Protein AF-A0A1S4CDY9-F1 (afdb_monomer)

Structure (mmCIF, N/CA/C/O backbone):
data_AF-A0A1S4CDY9-F1
#
_entry.id   AF-A0A1S4CDY9-F1
#
loop_
_atom_site.group_PDB
_atom_site.id
_atom_site.type_symbol
_atom_site.label_atom_id
_atom_site.label_alt_id
_atom_site.label_com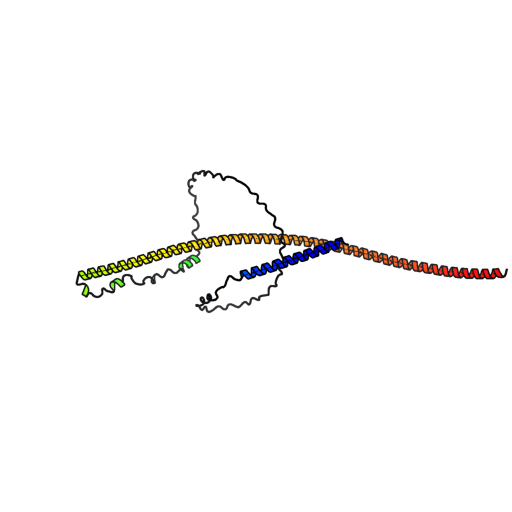p_id
_atom_site.label_asym_id
_atom_site.label_entity_id
_atom_site.label_seq_id
_atom_site.pdbx_PDB_ins_code
_atom_site.Cartn_x
_atom_site.Cartn_y
_atom_site.Cartn_z
_atom_site.occupancy
_atom_site.B_iso_or_equiv
_atom_site.auth_seq_id
_atom_site.auth_comp_id
_atom_site.auth_asym_id
_atom_site.auth_atom_id
_atom_site.pdbx_PDB_model_num
ATOM 1 N N . MET A 1 1 ? -47.213 3.114 23.744 1.00 57.41 1 MET A N 1
ATOM 2 C CA . MET A 1 1 ? -47.107 1.833 23.011 1.00 57.41 1 MET A CA 1
ATOM 3 C C . MET A 1 1 ? -47.083 2.082 21.506 1.00 57.41 1 MET A C 1
ATOM 5 O O . MET A 1 1 ? -46.162 1.604 20.863 1.00 57.41 1 MET A O 1
ATOM 9 N N . ASP A 1 2 ? -47.984 2.905 20.963 1.00 70.81 2 ASP A N 1
ATOM 10 C CA . ASP A 1 2 ? -48.101 3.109 19.502 1.00 70.81 2 ASP A CA 1
ATOM 11 C C . ASP A 1 2 ? -46.906 3.822 18.845 1.00 70.81 2 ASP A C 1
ATOM 13 O O . ASP A 1 2 ? -46.549 3.537 17.706 1.00 70.81 2 ASP A O 1
ATOM 17 N N . GLN A 1 3 ? -46.210 4.690 19.581 1.00 66.94 3 GLN A N 1
ATOM 18 C CA . GLN A 1 3 ? -45.039 5.408 19.064 1.00 66.94 3 GLN A CA 1
ATOM 19 C C . GLN A 1 3 ? -43.829 4.485 18.834 1.00 66.94 3 GLN A C 1
ATOM 21 O O . GLN A 1 3 ? -43.089 4.651 17.870 1.00 66.94 3 GLN A O 1
ATOM 26 N N . LEU A 1 4 ? -43.693 3.445 19.663 1.00 73.12 4 LEU A N 1
ATOM 27 C CA . LEU A 1 4 ? -42.606 2.468 19.575 1.00 73.12 4 LEU A CA 1
ATOM 28 C C . LEU A 1 4 ? -42.838 1.450 18.443 1.00 73.12 4 LEU A C 1
ATOM 30 O O . LEU A 1 4 ? -41.888 0.882 17.911 1.00 73.12 4 LEU A O 1
ATOM 34 N N . ALA A 1 5 ? -44.100 1.236 18.052 1.00 78.56 5 ALA A N 1
ATOM 35 C CA . ALA A 1 5 ? -44.448 0.420 16.891 1.00 78.56 5 ALA A CA 1
ATOM 36 C C . ALA A 1 5 ? -44.088 1.131 15.574 1.00 78.56 5 ALA A C 1
ATOM 38 O O . ALA A 1 5 ? -43.508 0.507 14.688 1.00 78.56 5 ALA A O 1
ATOM 39 N N . SER A 1 6 ? -44.339 2.442 15.491 1.00 78.94 6 SER A N 1
ATOM 40 C CA . SER A 1 6 ? -44.020 3.261 14.312 1.00 78.94 6 SER A CA 1
ATOM 41 C C . SER A 1 6 ? -42.506 3.377 14.059 1.00 78.94 6 SER A C 1
ATOM 43 O O . SER A 1 6 ? -42.040 3.210 12.931 1.00 78.94 6 SER A O 1
ATOM 45 N N . GLU A 1 7 ? -41.698 3.555 15.112 1.00 82.12 7 GLU A N 1
ATOM 46 C CA . GLU A 1 7 ? -40.231 3.603 14.971 1.00 82.12 7 GLU A CA 1
ATOM 47 C C . GLU A 1 7 ? -39.631 2.262 14.523 1.00 82.12 7 GLU A C 1
ATOM 49 O O . GLU A 1 7 ? -38.682 2.228 13.733 1.00 82.12 7 GLU A O 1
ATOM 54 N N . LYS A 1 8 ? -40.206 1.141 14.977 1.00 82.44 8 LYS A N 1
ATOM 55 C CA . LYS A 1 8 ? -39.728 -0.196 14.607 1.00 82.44 8 LYS A CA 1
ATOM 56 C C . LYS A 1 8 ? -39.991 -0.514 13.132 1.00 82.44 8 LYS A C 1
ATOM 58 O O . LYS A 1 8 ? -39.170 -1.173 12.496 1.00 82.44 8 LYS A O 1
ATOM 63 N N . GLU A 1 9 ? -41.100 -0.030 12.580 1.00 85.94 9 GLU A N 1
ATOM 64 C CA . GLU A 1 9 ? -41.444 -0.221 11.168 1.00 85.94 9 GLU A CA 1
ATOM 65 C C . GLU A 1 9 ? -40.550 0.628 10.246 1.00 85.94 9 GLU A C 1
ATOM 67 O O . GLU A 1 9 ? -40.043 0.128 9.237 1.00 85.94 9 GLU A O 1
ATOM 72 N N . GLY A 1 10 ? -40.227 1.862 10.653 1.00 87.50 10 GLY A N 1
ATOM 73 C CA . GLY A 1 10 ? -39.262 2.710 9.943 1.00 87.50 10 GLY A CA 1
ATOM 74 C C . GLY A 1 10 ? -37.845 2.121 9.902 1.00 87.50 10 GLY A C 1
ATOM 75 O O . GLY A 1 10 ? -37.179 2.161 8.864 1.00 87.50 10 GLY A O 1
ATOM 76 N N . ALA A 1 11 ? -37.388 1.507 10.999 1.00 86.69 11 ALA A N 1
ATOM 77 C CA . ALA A 1 11 ? -36.073 0.864 11.053 1.00 86.69 11 ALA A CA 1
ATOM 78 C C . ALA A 1 11 ? -35.964 -0.350 10.109 1.00 86.69 11 ALA A C 1
ATOM 80 O O . ALA A 1 11 ? -34.926 -0.544 9.471 1.00 86.69 11 ALA A O 1
ATOM 81 N N . LEU A 1 12 ? -37.036 -1.138 9.971 1.00 87.44 12 LEU A N 1
ATOM 82 C CA . LEU A 1 12 ? -37.065 -2.294 9.068 1.00 87.44 12 LEU A CA 1
ATOM 83 C C . LEU A 1 12 ? -37.050 -1.880 7.589 1.00 87.44 12 LEU A C 1
ATOM 85 O O . LEU A 1 12 ? -36.349 -2.504 6.791 1.00 87.44 12 LEU A O 1
ATOM 89 N N . ALA A 1 13 ? -37.749 -0.801 7.226 1.00 89.25 13 ALA A N 1
ATOM 90 C CA . ALA A 1 13 ? -37.730 -0.273 5.860 1.00 89.25 13 ALA A CA 1
ATOM 91 C C . ALA A 1 13 ? -36.336 0.247 5.454 1.00 89.25 13 ALA A C 1
ATOM 93 O O . ALA A 1 13 ? -35.874 0.001 4.336 1.00 89.25 13 ALA A O 1
ATOM 94 N N . ASN A 1 14 ? -35.631 0.907 6.378 1.00 86.62 14 ASN A N 1
ATOM 95 C CA . ASN A 1 14 ? -34.277 1.406 6.133 1.00 86.62 14 ASN A CA 1
ATOM 96 C C . ASN A 1 14 ? -33.256 0.270 5.962 1.00 86.62 14 ASN A C 1
ATOM 98 O O . ASN A 1 14 ? -32.394 0.356 5.084 1.00 86.62 14 ASN A O 1
ATOM 102 N N . LEU A 1 15 ? -33.380 -0.812 6.739 1.00 90.81 15 LEU A N 1
ATOM 103 C CA . LEU A 1 15 ? -32.511 -1.986 6.610 1.00 90.81 15 LEU A CA 1
ATOM 104 C C . LEU A 1 15 ? -32.686 -2.670 5.241 1.00 90.81 15 LEU A C 1
ATOM 106 O O . LEU A 1 15 ? -31.698 -2.953 4.564 1.00 90.81 15 LEU A O 1
ATOM 110 N N . ALA A 1 16 ? -33.933 -2.865 4.799 1.00 89.56 16 ALA A N 1
ATOM 111 C CA . ALA A 1 16 ? -34.233 -3.482 3.505 1.00 89.56 16 ALA A CA 1
ATOM 112 C C . ALA A 1 16 ? -33.720 -2.642 2.317 1.00 89.56 16 ALA A C 1
ATOM 114 O O . ALA A 1 16 ? -33.215 -3.185 1.332 1.00 89.56 16 ALA A O 1
ATOM 115 N N . SER A 1 17 ? -33.799 -1.310 2.419 1.00 92.06 17 SER A N 1
ATOM 116 C CA . SER A 1 17 ? -33.266 -0.391 1.404 1.00 92.06 17 SER A CA 1
ATOM 117 C C . SER A 1 17 ? -31.734 -0.462 1.303 1.00 92.06 17 SER A C 1
ATOM 119 O O . SER A 1 17 ? -31.185 -0.531 0.199 1.00 92.06 17 SER A O 1
ATOM 121 N N . ALA A 1 18 ? -31.034 -0.524 2.442 1.00 87.38 18 ALA A N 1
ATOM 122 C CA . ALA A 1 18 ? -29.577 -0.664 2.475 1.00 87.38 18 ALA A CA 1
ATOM 123 C C . ALA A 1 18 ? -29.107 -2.004 1.875 1.00 87.38 18 ALA A C 1
ATOM 125 O O . ALA A 1 18 ? -28.139 -2.039 1.110 1.00 87.38 18 ALA A O 1
ATOM 126 N N . GLU A 1 19 ? -29.822 -3.099 2.148 1.00 87.44 19 GLU A N 1
ATOM 127 C CA . GLU A 1 19 ? -29.500 -4.421 1.600 1.00 87.44 19 GLU A CA 1
ATOM 128 C C . GLU A 1 19 ? -29.668 -4.471 0.068 1.00 87.44 19 GLU A C 1
ATOM 130 O O . GLU A 1 19 ? -28.806 -5.003 -0.642 1.00 87.44 19 GLU A O 1
ATOM 135 N N . ALA A 1 20 ? -30.714 -3.830 -0.468 1.00 86.19 20 ALA A N 1
ATOM 136 C CA . ALA A 1 20 ? -30.930 -3.718 -1.912 1.00 86.19 20 ALA A CA 1
ATOM 137 C C . ALA A 1 20 ? -29.818 -2.915 -2.619 1.00 86.19 20 ALA A C 1
ATOM 139 O O . ALA A 1 20 ? -29.373 -3.290 -3.711 1.00 86.19 20 ALA A O 1
ATOM 140 N N . GLN A 1 21 ? -29.318 -1.843 -1.995 1.00 83.75 21 GLN A N 1
ATOM 141 C CA . GLN A 1 21 ? -28.197 -1.067 -2.539 1.00 83.75 21 GLN A CA 1
ATOM 142 C C . GLN A 1 21 ? -26.892 -1.873 -2.548 1.00 83.75 21 GLN A C 1
ATOM 144 O O . GLN A 1 21 ? -26.166 -1.856 -3.549 1.00 83.75 21 GLN A O 1
ATOM 149 N N . LEU A 1 22 ? -26.623 -2.644 -1.489 1.00 82.56 22 LEU A N 1
ATOM 150 C CA . LEU A 1 22 ? -25.426 -3.482 -1.394 1.00 82.56 22 LEU A CA 1
ATOM 151 C C . LEU A 1 22 ? -25.406 -4.579 -2.476 1.00 82.56 22 LEU A C 1
ATOM 153 O O . LEU A 1 22 ? -24.370 -4.827 -3.105 1.00 82.56 22 LEU A O 1
ATOM 157 N N . GLN A 1 23 ? -26.557 -5.204 -2.754 1.00 77.31 23 GLN A N 1
ATOM 158 C CA . GLN A 1 23 ? -26.663 -6.197 -3.829 1.00 77.31 23 GLN A CA 1
ATOM 159 C C . GLN A 1 23 ? -26.449 -5.574 -5.220 1.00 77.31 23 GLN A C 1
ATOM 161 O O . GLN A 1 23 ? -25.751 -6.161 -6.052 1.00 77.31 23 GLN A O 1
ATOM 166 N N . GLY A 1 24 ? -26.952 -4.358 -5.460 1.00 73.75 24 GLY A N 1
ATOM 167 C CA . GLY A 1 24 ? -26.747 -3.639 -6.723 1.00 73.75 24 GLY A CA 1
ATOM 168 C C . GLY A 1 24 ? -25.277 -3.299 -7.019 1.00 73.75 24 GLY A C 1
ATOM 169 O O . GLY A 1 24 ? -24.843 -3.381 -8.174 1.00 73.75 24 GLY A O 1
ATOM 170 N N . VAL A 1 25 ? -24.484 -2.967 -5.994 1.00 71.44 25 VAL A N 1
ATOM 171 C CA . VAL A 1 25 ? -23.044 -2.666 -6.141 1.00 71.44 25 VAL A CA 1
ATOM 172 C C . VAL A 1 25 ? -22.238 -3.930 -6.464 1.00 71.44 25 VAL A C 1
ATOM 174 O O . VAL A 1 25 ? -21.335 -3.902 -7.309 1.00 71.44 25 VAL A O 1
ATOM 177 N N . LYS A 1 26 ? -22.599 -5.073 -5.868 1.00 66.19 26 LYS A N 1
ATOM 178 C CA . LYS A 1 26 ? -21.878 -6.345 -6.049 1.00 66.19 26 LYS A CA 1
ATOM 179 C C . LYS A 1 26 ? -21.977 -6.890 -7.480 1.00 66.19 26 LYS A C 1
ATOM 181 O O . LYS A 1 26 ? -20.995 -7.412 -8.010 1.00 66.19 26 LYS A O 1
ATOM 186 N N . VAL A 1 27 ? -23.125 -6.712 -8.141 1.00 68.06 27 VAL A N 1
ATOM 187 C CA . VAL A 1 27 ? -23.334 -7.163 -9.532 1.00 68.06 27 VAL A CA 1
ATOM 188 C C . VAL A 1 27 ? -22.532 -6.318 -10.532 1.00 68.06 27 VAL A C 1
ATOM 190 O O . VAL A 1 27 ? -21.976 -6.859 -11.491 1.00 68.06 27 VAL A O 1
ATOM 193 N N . LYS A 1 28 ? -22.388 -5.007 -10.289 1.00 63.41 28 LYS A N 1
ATOM 194 C CA . LYS A 1 28 ? -21.635 -4.102 -11.178 1.00 63.41 28 LYS A CA 1
ATOM 195 C C . LYS A 1 28 ? -20.124 -4.375 -11.157 1.00 63.41 28 LYS A C 1
ATOM 197 O O . LYS A 1 28 ? -19.501 -4.406 -12.219 1.00 63.41 28 LYS A O 1
ATOM 202 N N . ASN A 1 29 ? -19.549 -4.677 -9.990 1.00 58.97 29 ASN A N 1
ATOM 203 C CA . ASN A 1 29 ? -18.118 -4.999 -9.873 1.00 58.97 29 ASN A CA 1
ATOM 204 C C . ASN A 1 29 ? -17.742 -6.346 -10.521 1.00 58.97 29 ASN A C 1
ATOM 206 O O . ASN A 1 29 ? -16.663 -6.471 -11.108 1.00 58.97 29 ASN A O 1
ATOM 210 N N . LEU A 1 30 ? -18.635 -7.344 -10.497 1.00 57.00 30 LEU A N 1
ATOM 211 C CA . LEU A 1 30 ? -18.371 -8.639 -11.137 1.00 57.00 30 LEU A CA 1
ATOM 212 C C . LEU A 1 30 ? -18.361 -8.543 -12.677 1.00 57.00 30 LEU A C 1
ATOM 214 O O . LEU A 1 30 ? -17.622 -9.275 -13.341 1.00 57.00 30 LEU A O 1
ATOM 218 N N . ALA A 1 31 ? -19.147 -7.625 -13.249 1.00 57.78 31 ALA A N 1
ATOM 219 C CA . ALA A 1 31 ? -19.176 -7.375 -14.689 1.00 57.78 31 ALA A CA 1
ATOM 220 C C . ALA A 1 31 ? -17.9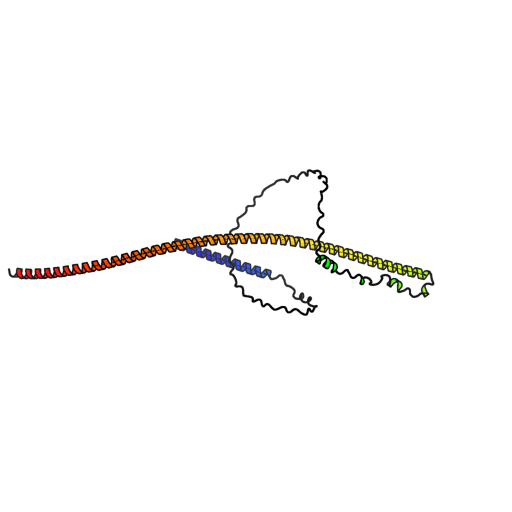00 -6.662 -15.182 1.00 57.78 31 ALA A C 1
ATOM 222 O O . ALA A 1 31 ? -17.313 -7.079 -16.183 1.00 57.78 31 ALA A O 1
ATOM 223 N N . GLN A 1 32 ? -17.400 -5.664 -14.443 1.00 57.31 32 GLN A N 1
ATOM 224 C CA . GLN A 1 32 ? -16.150 -4.969 -14.788 1.00 57.31 32 GLN A CA 1
ATOM 225 C C . GLN A 1 32 ? -14.905 -5.862 -14.648 1.00 57.31 32 GLN A C 1
ATOM 227 O O . GLN A 1 32 ? -13.997 -5.787 -15.480 1.00 57.31 32 GLN A O 1
ATOM 232 N N . ALA A 1 33 ? -14.868 -6.761 -13.658 1.00 57.75 33 ALA A N 1
ATOM 233 C CA . ALA A 1 33 ? -13.749 -7.693 -13.484 1.00 57.75 33 ALA A CA 1
ATOM 234 C C . ALA A 1 33 ? -13.632 -8.721 -14.629 1.00 57.75 33 ALA A C 1
ATOM 236 O O . ALA A 1 33 ? -12.525 -9.147 -14.965 1.00 57.75 33 ALA A O 1
ATOM 237 N N . LYS A 1 34 ? -14.750 -9.102 -15.267 1.00 58.53 34 LYS A N 1
ATOM 238 C CA . LYS A 1 34 ? -14.741 -10.019 -16.422 1.00 58.53 34 LYS A CA 1
ATOM 239 C C . LYS A 1 34 ? -14.304 -9.346 -17.726 1.00 58.53 34 LYS A C 1
ATOM 241 O O . LYS A 1 34 ? -13.750 -10.025 -18.587 1.00 58.53 34 LYS A O 1
ATOM 246 N N . GLN A 1 35 ? -14.492 -8.033 -17.875 1.00 57.12 35 GLN A N 1
ATOM 247 C CA . GLN A 1 35 ? -14.097 -7.321 -19.096 1.00 57.12 35 GLN A CA 1
ATOM 248 C C . GLN A 1 35 ? -12.580 -7.066 -19.171 1.00 57.12 35 GLN A C 1
ATOM 250 O O . GLN A 1 35 ? -12.012 -7.078 -20.260 1.00 57.12 35 GLN A O 1
ATOM 255 N N . LYS A 1 36 ? -11.892 -6.941 -18.026 1.00 57.25 36 LYS A N 1
ATOM 256 C CA . LYS A 1 36 ? -10.432 -6.725 -17.976 1.00 57.25 36 LYS A CA 1
ATOM 257 C C . LYS A 1 36 ? -9.575 -7.971 -18.252 1.00 57.25 36 LYS A C 1
ATOM 259 O O . LYS A 1 36 ? -8.365 -7.841 -18.374 1.00 57.25 36 LYS A O 1
ATOM 264 N N . ARG A 1 37 ? -10.161 -9.168 -18.387 1.00 57.66 37 ARG A N 1
ATOM 265 C CA . ARG A 1 37 ? -9.411 -10.409 -18.689 1.00 57.66 37 ARG A CA 1
ATOM 266 C C . ARG A 1 37 ? -9.392 -10.793 -20.175 1.00 57.66 37 ARG A C 1
ATOM 268 O O . ARG A 1 37 ? -8.984 -11.899 -20.499 1.00 57.66 37 ARG A O 1
ATOM 275 N N . LYS A 1 38 ? -9.844 -9.914 -21.077 1.00 57.47 38 LYS A N 1
ATOM 276 C CA . LYS A 1 38 ? -9.942 -10.208 -22.520 1.00 57.47 38 LYS A CA 1
ATOM 277 C C . LYS A 1 38 ? -8.839 -9.604 -23.406 1.00 57.47 38 LYS A C 1
ATOM 279 O O . LYS A 1 38 ? -8.990 -9.667 -24.617 1.00 57.47 38 LYS A O 1
ATOM 284 N N . LEU A 1 39 ? -7.755 -9.036 -22.866 1.00 50.94 39 LEU A N 1
ATOM 285 C CA . LEU A 1 39 ? -6.782 -8.310 -23.707 1.00 50.94 39 LEU A CA 1
ATOM 286 C C . LEU A 1 39 ? -5.306 -8.653 -23.490 1.00 50.94 39 LEU A C 1
ATOM 288 O O . LEU A 1 39 ? -4.459 -7.796 -23.686 1.00 50.94 39 LEU A O 1
ATOM 292 N N . ILE A 1 40 ? -4.973 -9.893 -23.133 1.00 53.41 40 ILE A N 1
ATOM 293 C CA . ILE A 1 40 ? -3.618 -10.394 -23.400 1.00 53.41 40 ILE A CA 1
ATOM 294 C C . ILE A 1 40 ? -3.734 -11.865 -23.799 1.00 53.41 40 ILE A C 1
ATOM 296 O O . ILE A 1 40 ? -3.669 -12.766 -22.967 1.00 53.41 40 ILE A O 1
ATOM 300 N N . GLN A 1 41 ? -3.982 -12.102 -25.084 1.00 49.41 41 GLN A N 1
ATOM 301 C CA . GLN A 1 41 ? -3.704 -13.391 -25.700 1.00 49.41 41 GLN A CA 1
ATOM 302 C C . GLN A 1 41 ? -2.182 -13.425 -25.880 1.00 49.41 41 GLN A C 1
ATOM 304 O O . GLN A 1 41 ? -1.657 -12.895 -26.853 1.00 49.41 41 GLN A O 1
ATOM 309 N N . VAL A 1 42 ? -1.474 -13.899 -24.850 1.00 52.06 42 VAL A N 1
ATOM 310 C CA . VAL A 1 42 ? -0.044 -14.201 -24.955 1.00 52.06 42 VAL A CA 1
ATOM 311 C C . VAL A 1 42 ? 0.059 -15.408 -25.874 1.00 52.06 42 VAL A C 1
ATOM 313 O O . VAL A 1 42 ? -0.487 -16.466 -25.565 1.00 52.06 42 VAL A O 1
ATOM 316 N N . ASP A 1 43 ? 0.681 -15.199 -27.024 1.00 51.03 43 ASP A N 1
ATOM 317 C CA . ASP A 1 43 ? 0.969 -16.231 -28.005 1.00 51.03 43 ASP A CA 1
ATOM 318 C C . ASP A 1 43 ? 1.948 -17.244 -27.391 1.00 51.03 43 ASP A C 1
ATOM 320 O O . ASP A 1 43 ? 3.012 -16.873 -26.890 1.00 51.03 43 ASP A O 1
ATOM 324 N N . ILE A 1 44 ? 1.541 -18.511 -27.335 1.00 55.69 44 ILE A N 1
ATOM 325 C CA . ILE A 1 44 ? 2.284 -19.587 -26.657 1.00 55.69 44 ILE A CA 1
ATOM 326 C C . ILE A 1 44 ? 3.478 -20.048 -27.516 1.00 55.69 44 ILE A C 1
ATOM 328 O O . ILE A 1 44 ? 4.415 -20.652 -26.993 1.00 55.69 44 ILE A O 1
ATOM 332 N N . ASP A 1 45 ? 3.523 -19.660 -28.792 1.00 54.88 45 ASP A N 1
ATOM 333 C CA . ASP A 1 45 ? 4.554 -20.095 -29.740 1.00 54.88 45 ASP A CA 1
ATOM 334 C C . ASP A 1 45 ? 5.908 -19.362 -29.589 1.00 54.88 45 ASP A C 1
ATOM 336 O O . ASP A 1 45 ? 6.881 -19.715 -30.252 1.00 54.88 45 ASP A O 1
ATOM 340 N N . SER A 1 46 ? 6.040 -18.392 -28.671 1.00 58.53 46 SER A N 1
ATOM 341 C CA . SER A 1 46 ? 7.308 -17.667 -28.441 1.00 58.53 46 SER A CA 1
ATOM 342 C C . SER A 1 46 ? 8.262 -18.287 -27.401 1.00 58.53 46 SER A C 1
ATOM 344 O O . SER A 1 46 ? 9.318 -17.710 -27.152 1.00 58.53 46 SER A O 1
ATOM 346 N N . ILE A 1 47 ? 7.957 -19.444 -26.791 1.00 56.16 47 ILE A N 1
ATOM 347 C CA . ILE A 1 47 ? 8.754 -20.005 -25.665 1.00 56.16 47 ILE A CA 1
ATOM 348 C C . ILE A 1 47 ? 9.715 -21.146 -26.094 1.00 56.16 47 ILE A C 1
ATOM 350 O O . ILE A 1 47 ? 10.230 -21.878 -25.257 1.00 56.16 47 ILE A O 1
ATOM 354 N N . HIS A 1 48 ? 10.014 -21.343 -27.382 1.00 49.47 48 HIS A N 1
ATOM 355 C CA . HIS A 1 48 ? 10.849 -22.482 -27.834 1.00 49.47 48 HIS A CA 1
ATOM 356 C C . HIS A 1 48 ? 12.224 -22.129 -28.428 1.00 49.47 48 HIS A C 1
ATOM 358 O O . HIS A 1 48 ? 12.736 -22.888 -29.241 1.00 49.47 48 HIS A O 1
ATOM 364 N N . GLN A 1 49 ? 12.865 -21.024 -28.026 1.00 55.59 49 GLN A N 1
ATOM 365 C CA . GLN A 1 49 ? 14.158 -20.624 -28.624 1.00 55.59 49 GLN A CA 1
ATOM 366 C C . GLN A 1 49 ? 15.286 -20.220 -27.663 1.00 55.59 49 GLN A C 1
ATOM 368 O O . GLN A 1 49 ? 16.234 -19.569 -28.084 1.00 55.59 49 GLN A O 1
ATOM 373 N N . LEU A 1 50 ? 15.236 -20.617 -26.391 1.00 48.69 50 LEU A N 1
ATOM 374 C CA . LEU A 1 50 ? 16.355 -20.410 -25.464 1.00 48.69 50 LEU A CA 1
ATOM 375 C C . LEU A 1 50 ? 16.485 -21.626 -24.549 1.00 48.69 50 LEU A C 1
ATOM 377 O O . LEU A 1 50 ? 15.869 -21.639 -23.491 1.00 48.69 50 LEU A O 1
ATOM 381 N N . ASN A 1 51 ? 17.188 -22.660 -25.008 1.00 49.22 51 ASN A N 1
ATOM 382 C CA . ASN A 1 51 ? 17.850 -23.680 -24.189 1.00 49.22 51 ASN A CA 1
ATOM 383 C C . ASN A 1 51 ? 18.668 -24.568 -25.132 1.00 49.22 51 ASN A C 1
ATOM 385 O O . ASN A 1 51 ? 18.220 -25.647 -25.503 1.00 49.22 51 ASN A O 1
ATOM 389 N N . ASP A 1 52 ? 19.836 -24.081 -25.525 1.00 54.44 52 ASP A N 1
ATOM 390 C CA . ASP A 1 52 ? 20.966 -24.926 -25.897 1.00 54.44 52 ASP A CA 1
ATOM 391 C C . ASP A 1 52 ? 22.214 -24.277 -25.285 1.00 54.44 52 ASP A C 1
ATOM 393 O O . ASP A 1 52 ? 22.318 -23.049 -25.296 1.00 54.44 52 ASP A O 1
ATOM 397 N N . GLU A 1 53 ? 23.101 -25.127 -24.756 1.00 54.03 53 GLU A N 1
ATOM 398 C CA . GLU A 1 53 ? 24.452 -24.837 -24.235 1.00 54.03 53 GLU A CA 1
ATOM 399 C C . GLU A 1 53 ? 24.491 -24.127 -22.852 1.00 54.03 53 GLU A C 1
ATOM 401 O O . GLU A 1 53 ? 23.925 -23.060 -22.660 1.00 54.03 53 GLU A O 1
ATOM 406 N N . GLU A 1 54 ? 25.097 -24.648 -21.779 1.00 53.81 54 GLU A N 1
ATOM 407 C CA . GLU A 1 54 ? 26.148 -25.657 -21.634 1.00 53.81 54 GLU A CA 1
ATOM 408 C C . GLU A 1 54 ? 26.005 -26.452 -20.323 1.00 53.81 54 GLU A C 1
ATOM 410 O O . GLU A 1 54 ? 25.380 -26.026 -19.349 1.00 53.81 54 GLU A O 1
ATOM 415 N N . GLU A 1 55 ? 26.610 -27.635 -20.340 1.00 57.62 55 GLU A N 1
ATOM 416 C CA . GLU A 1 55 ? 26.857 -28.513 -19.206 1.00 57.62 55 GLU A CA 1
ATOM 417 C C . GLU A 1 55 ? 27.757 -27.817 -18.171 1.00 57.62 55 GLU A C 1
ATOM 419 O O . GLU A 1 55 ? 28.906 -27.501 -18.465 1.00 57.62 55 GLU A O 1
ATOM 424 N N . ASP A 1 56 ? 27.267 -27.629 -16.942 1.00 58.50 56 ASP A N 1
ATOM 425 C CA . ASP A 1 56 ? 28.127 -27.372 -15.782 1.00 58.50 56 ASP A CA 1
ATOM 426 C C . ASP A 1 56 ? 27.931 -28.503 -14.765 1.00 58.50 56 ASP A C 1
ATOM 428 O O . ASP A 1 56 ? 26.943 -28.580 -14.024 1.00 58.50 56 ASP A O 1
ATOM 432 N N . GLU A 1 57 ? 28.862 -29.454 -14.824 1.00 63.62 57 GLU A N 1
ATOM 433 C CA . GLU A 1 57 ? 29.042 -30.518 -13.850 1.00 63.62 57 GLU A CA 1
ATOM 434 C C . GLU A 1 57 ? 29.564 -29.943 -12.528 1.00 63.62 57 GLU A C 1
ATOM 436 O O . GLU A 1 57 ? 30.696 -29.478 -12.430 1.00 63.62 57 GLU A O 1
ATOM 441 N N . GLY A 1 58 ? 28.799 -30.152 -11.458 1.00 60.47 58 GLY A N 1
ATOM 442 C CA . GLY A 1 58 ? 29.384 -30.339 -10.132 1.00 60.47 58 GLY A CA 1
ATOM 443 C C . GLY A 1 58 ? 29.048 -29.255 -9.119 1.00 60.47 58 GLY A C 1
ATOM 444 O O . GLY A 1 58 ? 29.761 -28.274 -8.944 1.00 60.47 58 GLY A O 1
ATOM 445 N N . GLY A 1 59 ? 28.008 -29.508 -8.327 1.00 47.56 59 GLY A N 1
ATOM 446 C CA . GLY A 1 59 ? 27.741 -28.707 -7.140 1.00 47.56 59 GLY A CA 1
ATOM 447 C C . GLY A 1 59 ? 26.516 -29.189 -6.388 1.00 47.56 59 GLY A C 1
ATOM 448 O O . GLY A 1 59 ? 25.424 -28.653 -6.552 1.00 47.56 59 GLY A O 1
ATOM 449 N N . GLU A 1 60 ? 26.702 -30.211 -5.558 1.00 52.00 60 GLU A N 1
ATOM 450 C CA . GLU A 1 60 ? 25.732 -30.739 -4.599 1.00 52.00 60 GLU A CA 1
ATOM 451 C C . GLU A 1 60 ? 25.100 -29.613 -3.757 1.00 52.00 60 GLU A C 1
ATOM 453 O O . GLU A 1 60 ? 25.628 -29.201 -2.726 1.00 52.00 60 GLU A O 1
ATOM 458 N N . SER A 1 61 ? 23.945 -29.101 -4.185 1.00 52.81 61 SER A N 1
ATOM 459 C CA . SER A 1 61 ? 23.171 -28.126 -3.416 1.00 52.81 61 SER A CA 1
ATOM 460 C C . SER A 1 61 ? 21.951 -28.803 -2.810 1.00 52.81 61 SER A C 1
ATOM 462 O O . SER A 1 61 ? 20.976 -29.141 -3.481 1.00 52.81 61 SER A O 1
ATOM 464 N N . ALA A 1 62 ? 22.055 -29.020 -1.502 1.00 50.09 62 ALA A N 1
ATOM 465 C CA . ALA A 1 62 ? 21.050 -29.611 -0.640 1.00 50.09 62 ALA A CA 1
ATOM 466 C C . ALA A 1 62 ? 19.670 -28.946 -0.803 1.00 50.09 62 ALA A C 1
ATOM 468 O O . ALA A 1 62 ? 19.489 -27.748 -0.576 1.00 50.09 62 ALA A O 1
ATOM 469 N N . LEU A 1 63 ? 18.672 -29.764 -1.141 1.00 44.59 63 LEU A N 1
ATOM 470 C CA . LEU A 1 63 ? 17.261 -29.393 -1.164 1.00 44.59 63 LEU A CA 1
ATOM 471 C C . LEU A 1 63 ? 16.777 -29.070 0.257 1.00 44.59 63 LEU A C 1
ATOM 473 O O . LEU A 1 63 ? 16.427 -29.958 1.033 1.00 44.59 63 LEU A O 1
ATOM 477 N N . VAL A 1 64 ? 16.702 -27.781 0.591 1.00 47.94 64 VAL A N 1
ATOM 478 C CA . VAL A 1 64 ? 15.953 -27.305 1.759 1.00 47.94 64 VAL A CA 1
ATOM 479 C C . VAL A 1 64 ? 14.467 -27.309 1.403 1.00 47.94 64 VAL A C 1
ATOM 481 O O . VAL A 1 64 ? 13.951 -26.411 0.735 1.00 47.94 64 VAL A O 1
ATOM 484 N N . THR A 1 65 ? 13.754 -28.336 1.860 1.00 42.84 65 THR A N 1
ATOM 485 C CA . THR A 1 65 ? 12.293 -28.419 1.777 1.00 42.84 65 THR A CA 1
ATOM 486 C C . THR A 1 65 ? 11.661 -27.328 2.640 1.00 42.84 65 THR A C 1
ATOM 488 O O . THR A 1 65 ? 11.544 -27.462 3.859 1.00 42.84 65 THR A O 1
ATOM 491 N N . ARG A 1 66 ? 11.244 -26.223 2.016 1.00 42.41 66 ARG A N 1
ATOM 492 C CA . ARG A 1 66 ? 10.486 -25.161 2.686 1.00 42.41 66 ARG A CA 1
ATOM 493 C C . ARG A 1 66 ? 9.016 -25.568 2.797 1.00 42.41 66 ARG A C 1
ATOM 495 O O . ARG A 1 66 ? 8.250 -25.450 1.842 1.00 42.41 66 ARG A O 1
ATOM 502 N N . THR A 1 67 ? 8.634 -26.028 3.983 1.00 44.28 67 THR A N 1
ATOM 503 C CA . THR A 1 67 ? 7.254 -26.308 4.394 1.00 44.28 67 THR A CA 1
ATOM 504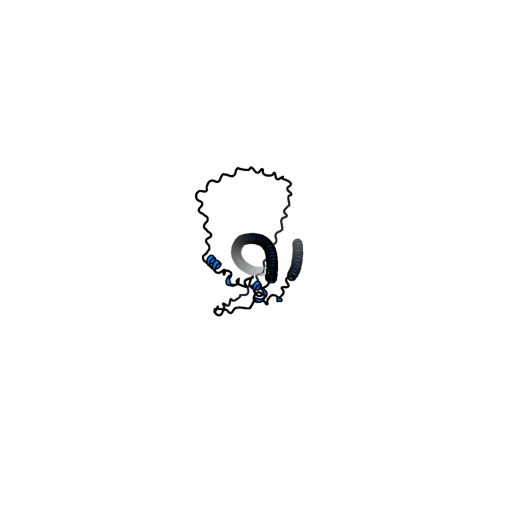 C C . THR A 1 67 ? 6.384 -25.058 4.217 1.00 44.28 67 THR A C 1
ATOM 506 O O . THR A 1 67 ? 6.572 -24.050 4.899 1.00 44.28 67 THR A O 1
ATOM 509 N N . LYS A 1 68 ? 5.445 -25.105 3.266 1.00 52.22 68 LYS A N 1
ATOM 510 C CA . LYS A 1 68 ? 4.396 -24.093 3.079 1.00 52.22 68 LYS A CA 1
ATOM 511 C C . LYS A 1 68 ? 3.242 -24.404 4.030 1.00 52.22 68 LYS A C 1
ATOM 513 O O . LYS A 1 68 ? 2.534 -25.385 3.826 1.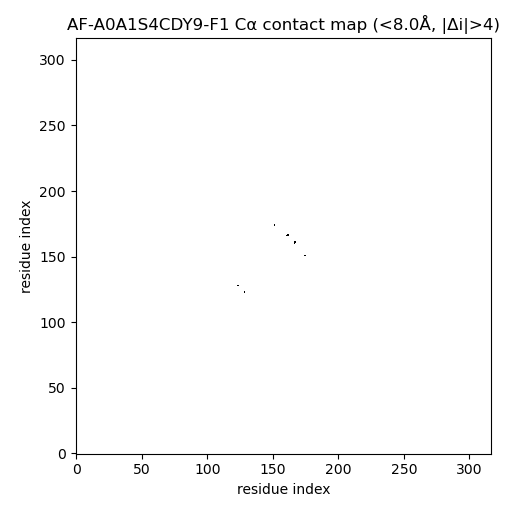00 52.22 68 LYS A O 1
ATOM 518 N N . ASN A 1 69 ? 3.036 -23.553 5.030 1.00 56.81 69 ASN A N 1
ATOM 519 C CA . ASN A 1 69 ? 1.792 -23.540 5.795 1.00 56.81 69 ASN A CA 1
ATOM 520 C C . ASN A 1 69 ? 0.704 -22.790 5.000 1.00 56.81 69 ASN A C 1
ATOM 522 O O . ASN A 1 69 ? 1.018 -21.782 4.360 1.00 56.81 69 ASN A O 1
ATOM 526 N N . PRO A 1 70 ? -0.558 -23.250 5.025 1.00 46.56 70 PRO A N 1
ATOM 527 C CA . PRO A 1 70 ? -1.669 -22.546 4.400 1.00 46.56 70 PRO A CA 1
ATOM 528 C C . PRO A 1 70 ? -2.050 -21.316 5.233 1.00 46.56 70 PRO A C 1
ATOM 530 O O . PRO A 1 70 ? -2.483 -21.430 6.377 1.00 46.56 70 PRO A O 1
ATOM 533 N N . THR A 1 71 ? -1.873 -20.133 4.650 1.00 51.28 71 THR A N 1
ATOM 534 C CA . THR A 1 71 ? -2.317 -18.857 5.219 1.00 51.28 71 THR A CA 1
ATOM 535 C C . THR A 1 71 ? -3.843 -18.800 5.225 1.00 51.28 71 THR A C 1
ATOM 537 O O . THR A 1 71 ? -4.480 -18.824 4.171 1.00 51.28 71 THR A O 1
ATOM 540 N N . GLU A 1 72 ? -4.415 -18.734 6.425 1.00 45.19 72 GLU A N 1
ATOM 541 C CA . GLU A 1 72 ? -5.839 -18.531 6.677 1.00 45.19 72 GLU A CA 1
ATOM 542 C C . GLU A 1 72 ? -6.333 -17.211 6.070 1.00 45.19 72 GLU A C 1
ATOM 544 O O . GLU A 1 72 ? -5.705 -16.156 6.180 1.00 45.19 72 GLU A O 1
ATOM 549 N N . VAL A 1 73 ? -7.490 -17.291 5.417 1.00 49.81 73 VAL A N 1
ATOM 550 C CA . VAL A 1 73 ? -8.196 -16.180 4.780 1.00 49.81 73 VAL A CA 1
ATOM 551 C C . VAL A 1 73 ? -8.680 -15.208 5.856 1.00 49.81 73 VAL A C 1
ATOM 553 O O . VAL A 1 73 ? -9.702 -15.429 6.506 1.00 49.81 73 VAL A O 1
ATOM 556 N N . VAL A 1 74 ? -7.950 -14.107 6.033 1.00 45.16 74 VAL A N 1
ATOM 557 C CA . VAL A 1 74 ? -8.378 -12.983 6.869 1.00 45.16 74 VAL A CA 1
ATOM 558 C C . VAL A 1 74 ? -9.538 -12.265 6.180 1.00 45.16 74 VAL A C 1
ATOM 560 O O . VAL A 1 74 ? -9.433 -11.764 5.061 1.00 45.16 74 VAL A O 1
ATOM 563 N N . LYS A 1 75 ? -10.670 -12.243 6.881 1.00 61.25 75 LYS A N 1
ATOM 564 C CA . LYS A 1 75 ? -11.897 -11.515 6.553 1.00 61.25 75 LYS A CA 1
ATOM 565 C C . LYS A 1 75 ? -11.578 -10.016 6.462 1.00 61.25 75 LYS A C 1
ATOM 567 O O . LYS A 1 75 ? -11.197 -9.404 7.454 1.00 61.25 75 LYS A O 1
ATOM 572 N N . SER A 1 76 ? -11.722 -9.436 5.275 1.00 41.88 76 SER A N 1
ATOM 573 C CA . SER A 1 76 ? -11.524 -8.007 5.024 1.00 41.88 76 SER A CA 1
ATOM 574 C C . SER A 1 76 ? -12.558 -7.168 5.782 1.00 41.88 76 SER A C 1
ATOM 576 O O . SER A 1 76 ? -13.761 -7.371 5.604 1.00 41.88 76 SER A O 1
ATOM 578 N N . PHE A 1 77 ? -12.082 -6.228 6.597 1.00 44.69 77 PHE A N 1
ATOM 579 C CA . PHE A 1 77 ? -12.885 -5.182 7.228 1.00 44.69 77 PHE A CA 1
ATOM 580 C C . PHE A 1 77 ? -13.288 -4.129 6.185 1.00 44.69 77 PHE A C 1
ATOM 582 O O . PHE A 1 77 ? -12.477 -3.707 5.363 1.00 44.69 77 PHE A O 1
ATOM 589 N N . GLU A 1 78 ? -14.557 -3.736 6.209 1.00 54.03 78 GLU A N 1
ATOM 590 C CA . GLU A 1 78 ? -15.169 -2.750 5.317 1.00 54.03 78 GLU A CA 1
ATOM 591 C C . GLU A 1 78 ? -14.782 -1.324 5.766 1.00 54.03 78 GLU A C 1
ATOM 593 O O . GLU A 1 78 ? -15.031 -0.975 6.924 1.00 54.03 78 GLU A O 1
ATOM 598 N N . PRO A 1 79 ? -14.175 -0.479 4.911 1.00 47.41 79 PRO A N 1
ATOM 599 C CA . PRO A 1 79 ? -13.888 0.903 5.274 1.00 47.41 79 PRO A CA 1
ATOM 600 C C . PRO A 1 79 ? -15.158 1.760 5.194 1.00 47.41 79 PRO A C 1
ATOM 602 O O . PRO A 1 79 ? -15.802 1.888 4.152 1.00 47.41 79 PRO A O 1
ATOM 605 N N . LYS A 1 80 ? -15.491 2.370 6.332 1.00 47.62 80 LYS A N 1
ATOM 606 C CA . LYS A 1 80 ? -16.598 3.307 6.535 1.00 47.62 80 LYS A CA 1
ATOM 607 C C . LYS A 1 80 ? -16.293 4.621 5.805 1.00 47.62 80 LYS A C 1
ATOM 609 O O . LYS A 1 80 ? -15.379 5.347 6.181 1.00 47.62 80 LYS A O 1
ATOM 614 N N . THR A 1 81 ? -17.036 4.905 4.740 1.00 43.84 81 THR A N 1
ATOM 615 C CA . THR A 1 81 ? -16.904 6.126 3.932 1.00 43.84 81 THR A CA 1
ATOM 616 C C . THR A 1 81 ? -17.501 7.323 4.680 1.00 43.84 81 THR A C 1
ATOM 618 O O . THR A 1 81 ? -18.673 7.288 5.055 1.00 43.84 81 THR A O 1
ATOM 621 N N . LEU A 1 82 ? -16.707 8.375 4.900 1.00 57.00 82 LEU A N 1
ATOM 622 C CA . LEU A 1 82 ? -17.177 9.695 5.342 1.00 57.00 82 LEU A CA 1
ATOM 623 C C . LEU A 1 82 ? -17.440 10.602 4.123 1.00 57.00 82 LEU A C 1
ATOM 625 O O . LEU A 1 82 ? -16.826 10.392 3.073 1.00 57.00 82 LEU A O 1
ATOM 629 N N . PRO A 1 83 ? -18.379 11.563 4.223 1.00 58.78 83 PRO A N 1
ATOM 630 C CA . PRO A 1 83 ? -18.863 12.323 3.079 1.00 58.78 83 PRO A CA 1
ATOM 631 C C . PRO A 1 83 ? -17.853 13.378 2.625 1.00 58.78 83 PRO A C 1
ATOM 633 O O . PRO A 1 83 ? -17.223 14.056 3.433 1.00 58.78 83 PRO A O 1
ATOM 636 N N . ALA A 1 84 ? -17.742 13.501 1.304 1.00 45.06 84 ALA A N 1
ATOM 637 C CA . ALA A 1 84 ? -16.992 14.531 0.611 1.00 45.06 84 ALA A CA 1
ATOM 638 C C . ALA A 1 84 ? -17.529 15.926 0.965 1.00 45.06 84 ALA A C 1
ATOM 640 O O . ALA A 1 84 ? -18.699 16.221 0.712 1.00 45.06 84 ALA A O 1
ATOM 641 N N . GLU A 1 85 ? -16.664 16.769 1.528 1.00 43.03 85 GLU A N 1
ATOM 642 C CA . GLU A 1 85 ? -16.911 18.201 1.646 1.00 43.03 85 GLU A CA 1
ATOM 643 C C . GLU A 1 85 ? -16.672 18.896 0.302 1.00 43.03 85 GLU A C 1
ATOM 645 O O . GLU A 1 85 ? -15.710 18.653 -0.427 1.00 43.03 85 GLU A O 1
ATOM 650 N N . GLU A 1 86 ? -17.638 19.744 -0.011 1.00 52.09 86 GLU A N 1
ATOM 651 C CA . GLU A 1 86 ? -17.812 20.550 -1.203 1.00 52.09 86 GLU A CA 1
ATOM 652 C C . GLU A 1 86 ? -16.901 21.786 -1.138 1.00 52.09 86 GLU A C 1
ATOM 654 O O . GLU A 1 86 ? -17.209 22.765 -0.458 1.00 52.09 86 GLU A O 1
ATOM 659 N N . GLU A 1 87 ? -15.766 21.766 -1.846 1.00 41.72 87 GLU A N 1
ATOM 660 C CA . GLU A 1 87 ? -14.918 22.955 -1.979 1.00 41.72 87 GLU A CA 1
ATOM 661 C C . GLU A 1 87 ? -15.402 23.871 -3.112 1.00 41.72 87 GLU A C 1
ATOM 663 O O . GLU A 1 87 ? -15.403 23.549 -4.303 1.00 41.72 87 GLU A O 1
ATOM 668 N N . THR A 1 88 ? -15.808 25.068 -2.700 1.00 49.72 88 THR A N 1
ATOM 669 C CA . THR A 1 88 ? -16.274 26.163 -3.543 1.00 49.72 88 THR A CA 1
ATOM 670 C C . THR A 1 88 ? -15.106 26.851 -4.254 1.00 49.72 88 THR A C 1
ATOM 672 O O . THR A 1 88 ? -14.250 27.497 -3.649 1.00 49.72 88 THR A O 1
ATOM 675 N N . LEU A 1 89 ? -15.103 26.771 -5.586 1.00 40.78 89 LEU A N 1
ATOM 676 C CA . LEU A 1 89 ? -14.125 27.417 -6.460 1.00 40.78 89 LEU A CA 1
ATOM 677 C C . LEU A 1 89 ? -14.352 28.945 -6.509 1.00 40.78 89 LEU A C 1
ATOM 679 O O . LEU A 1 89 ? -15.129 29.458 -7.321 1.00 40.78 89 LEU A O 1
ATOM 683 N N . LYS A 1 90 ? -13.656 29.706 -5.654 1.00 55.81 90 LYS A N 1
ATOM 684 C CA . LYS A 1 90 ? -13.583 31.174 -5.755 1.00 55.81 90 LYS A CA 1
ATOM 685 C C . LYS A 1 90 ? -12.601 31.605 -6.847 1.00 55.81 90 LYS A C 1
ATOM 687 O O . LYS A 1 90 ? -11.384 31.584 -6.696 1.00 55.81 90 LYS A O 1
ATOM 692 N N . LYS A 1 91 ? -13.200 32.061 -7.942 1.00 54.66 91 LYS A N 1
ATOM 693 C CA . LYS A 1 91 ? -12.629 32.835 -9.047 1.00 54.66 91 LYS A CA 1
ATOM 694 C C . LYS A 1 91 ? -11.930 34.098 -8.520 1.00 54.66 91 LYS A C 1
ATOM 696 O O . LYS A 1 91 ? -12.610 35.018 -8.075 1.00 54.66 91 LYS A O 1
ATOM 701 N N . ASN A 1 92 ? -10.601 34.171 -8.627 1.00 49.84 92 ASN A N 1
ATOM 702 C CA . ASN A 1 92 ? -9.866 35.425 -8.466 1.00 49.84 92 ASN A CA 1
ATOM 703 C C . ASN A 1 92 ? -9.365 35.931 -9.818 1.00 49.84 92 ASN A C 1
ATOM 705 O O . ASN A 1 92 ? -8.645 35.265 -10.558 1.00 49.84 92 ASN A O 1
ATOM 709 N N . VAL A 1 93 ? -9.842 37.133 -10.113 1.00 51.00 93 VAL A N 1
ATOM 710 C CA . VAL A 1 93 ? -9.584 37.966 -11.276 1.00 51.00 93 VAL A CA 1
ATOM 711 C C . VAL A 1 93 ? -8.242 38.676 -11.103 1.00 51.00 93 VAL A C 1
ATOM 713 O O . VAL A 1 93 ? -7.996 39.285 -10.070 1.00 51.00 93 VAL A O 1
ATOM 716 N N . GLY A 1 94 ? -7.427 38.626 -12.158 1.00 51.19 94 GLY A N 1
ATOM 717 C CA . GLY A 1 94 ? -6.586 39.727 -12.631 1.00 51.19 94 GLY A CA 1
ATOM 718 C C . GLY A 1 94 ? -5.530 40.293 -11.682 1.00 51.19 94 GLY A C 1
ATOM 719 O O . GLY A 1 94 ? -5.809 41.188 -10.889 1.00 51.19 94 GLY A O 1
ATOM 720 N N . LYS A 1 95 ? -4.266 39.931 -11.920 1.00 51.69 95 LYS A N 1
ATOM 721 C CA . LYS A 1 95 ? -3.159 40.862 -11.682 1.00 51.69 95 LYS A CA 1
ATOM 722 C C . LYS A 1 95 ? -2.101 40.703 -12.768 1.00 51.69 95 LYS A C 1
ATOM 724 O O . LYS A 1 95 ? -1.551 39.624 -12.954 1.00 51.69 95 LYS A O 1
ATOM 729 N N . ALA A 1 96 ? -1.897 41.785 -13.512 1.00 51.16 96 ALA A N 1
ATOM 730 C CA . ALA A 1 96 ? -0.894 41.909 -14.554 1.00 51.16 96 ALA A CA 1
ATOM 731 C C . ALA A 1 96 ? 0.504 41.659 -13.974 1.00 51.16 96 ALA A C 1
ATOM 733 O O . ALA A 1 96 ? 0.888 42.268 -12.974 1.00 51.16 96 ALA A O 1
ATOM 734 N N . THR A 1 97 ? 1.242 40.749 -14.602 1.00 49.69 97 THR A N 1
ATOM 735 C CA . THR A 1 97 ? 2.655 40.506 -14.327 1.00 49.69 97 THR A CA 1
ATOM 736 C C . THR A 1 97 ? 3.459 41.606 -15.005 1.00 49.69 97 THR A C 1
ATOM 738 O O . THR A 1 97 ? 3.606 41.634 -16.224 1.00 49.69 97 THR A O 1
ATOM 741 N N . GLU A 1 98 ? 3.929 42.548 -14.198 1.00 48.16 98 GLU A N 1
ATOM 742 C CA . GLU A 1 98 ? 4.915 43.548 -14.579 1.00 48.16 98 GLU A CA 1
ATOM 743 C C . GLU A 1 98 ? 6.276 42.846 -14.706 1.00 48.16 98 GLU A C 1
ATOM 745 O O . GLU A 1 98 ? 6.727 42.161 -13.785 1.00 48.16 98 GLU A O 1
ATOM 750 N N . SER A 1 99 ? 6.895 42.941 -15.882 1.00 55.88 99 SER A N 1
ATOM 751 C CA . SER A 1 99 ? 8.188 42.324 -16.179 1.00 55.88 99 SER A CA 1
ATOM 752 C C . SER A 1 99 ? 9.277 42.859 -15.240 1.00 55.88 99 SER A C 1
ATOM 754 O O . SER A 1 99 ? 9.431 44.080 -15.139 1.00 55.88 99 SER A O 1
ATOM 756 N N . PRO A 1 100 ? 10.088 42.003 -14.590 1.00 53.59 100 PRO A N 1
ATOM 757 C CA . PRO A 1 100 ? 11.209 42.480 -13.799 1.00 53.59 100 PRO A CA 1
ATOM 758 C C . PRO A 1 100 ? 12.261 43.089 -14.728 1.00 53.59 100 PRO A C 1
ATOM 760 O O . PRO A 1 100 ? 12.798 42.442 -15.628 1.00 53.59 100 PRO A O 1
ATOM 763 N N . LYS A 1 101 ? 12.539 44.371 -14.500 1.00 56.75 101 LYS A N 1
ATOM 764 C CA . LYS A 1 101 ? 13.658 45.113 -15.072 1.00 56.75 101 LYS A CA 1
ATOM 765 C C . LYS A 1 101 ? 14.954 44.436 -14.621 1.00 56.75 101 LYS A C 1
ATOM 767 O O . LYS A 1 101 ? 15.336 44.542 -13.461 1.00 56.75 101 LYS A O 1
ATOM 772 N N . ILE A 1 102 ? 15.592 43.704 -15.531 1.00 44.34 102 ILE A N 1
ATOM 773 C CA . ILE A 1 102 ? 16.879 43.043 -15.299 1.00 44.34 102 ILE A CA 1
ATOM 774 C C . ILE A 1 102 ? 17.945 44.140 -15.207 1.00 44.34 102 ILE A C 1
ATOM 776 O O . ILE A 1 102 ? 18.370 44.707 -16.212 1.00 44.34 102 ILE A O 1
ATOM 780 N N . GLU A 1 103 ? 18.323 44.481 -13.979 1.00 54.38 103 GLU A N 1
ATOM 781 C CA . GLU A 1 103 ? 19.481 45.311 -13.673 1.00 54.38 103 GLU A CA 1
ATOM 782 C C . GLU A 1 103 ? 20.739 44.464 -13.895 1.00 54.38 103 GLU A C 1
ATOM 784 O O . GLU A 1 103 ? 20.990 43.482 -13.197 1.00 54.38 103 GLU A O 1
ATOM 789 N N . ILE A 1 104 ? 21.496 44.802 -14.940 1.00 52.16 104 ILE A N 1
ATOM 790 C CA . ILE A 1 104 ? 22.771 44.164 -15.264 1.00 52.16 104 ILE A CA 1
ATOM 791 C C . ILE A 1 104 ? 23.786 44.643 -14.225 1.00 52.16 104 ILE A C 1
ATOM 793 O O . ILE A 1 104 ? 24.400 45.700 -14.368 1.00 52.16 104 ILE A O 1
ATOM 797 N N . ILE A 1 105 ? 23.930 43.868 -13.153 1.00 55.00 105 ILE A N 1
ATOM 798 C CA . ILE A 1 105 ? 25.017 44.023 -12.189 1.00 55.00 105 ILE A CA 1
ATOM 799 C C . ILE A 1 105 ? 26.316 43.623 -12.913 1.00 55.00 105 ILE A C 1
ATOM 801 O O . ILE A 1 105 ? 26.361 42.539 -13.503 1.00 55.00 105 ILE A O 1
ATOM 805 N N . PRO A 1 106 ? 27.374 44.456 -12.901 1.00 52.78 106 PRO A N 1
ATOM 806 C CA . PRO A 1 106 ? 28.664 44.090 -13.469 1.00 52.78 106 PRO A CA 1
ATOM 807 C C . PRO A 1 106 ? 29.183 42.821 -12.794 1.00 52.78 106 PRO A C 1
ATOM 809 O O . PRO A 1 106 ? 29.329 42.780 -11.571 1.00 52.78 106 PRO A O 1
ATOM 812 N N . SER A 1 107 ? 29.450 41.790 -13.596 1.00 54.91 107 SER A N 1
ATOM 813 C CA . SER A 1 107 ? 30.034 40.535 -13.132 1.00 54.91 107 SER A CA 1
ATOM 814 C C . SER A 1 107 ? 31.283 40.820 -12.288 1.00 54.91 107 SER A C 1
ATOM 816 O O . SER A 1 107 ? 32.190 41.502 -12.775 1.00 54.91 107 SER A O 1
ATOM 818 N N . PRO A 1 108 ? 31.358 40.334 -11.035 1.00 50.56 108 PRO A N 1
ATOM 819 C CA . PRO A 1 108 ? 32.520 40.557 -10.192 1.00 50.56 108 PRO A CA 1
ATOM 820 C C . PRO A 1 108 ? 33.738 39.892 -10.829 1.00 50.56 108 PRO A C 1
ATOM 822 O O . PRO A 1 108 ? 33.749 38.687 -11.083 1.00 50.56 108 PRO A O 1
ATOM 825 N N . SER A 1 109 ? 34.757 40.710 -11.096 1.00 57.56 109 SER A N 1
ATOM 826 C CA . SER A 1 109 ? 36.063 40.267 -11.561 1.00 57.56 109 SER A CA 1
ATOM 827 C C . SER A 1 109 ? 36.587 39.142 -10.683 1.00 57.56 109 SER A C 1
ATOM 829 O O . SER A 1 109 ? 36.726 39.279 -9.468 1.00 57.56 109 SER A O 1
ATOM 831 N N . THR A 1 110 ? 36.892 38.048 -11.365 1.00 45.75 110 THR A N 1
ATOM 832 C CA . THR A 1 110 ? 37.575 36.838 -10.933 1.00 45.75 110 THR A CA 1
ATOM 833 C C . THR A 1 110 ? 38.676 37.137 -9.915 1.00 45.75 110 THR A C 1
ATOM 835 O O . THR A 1 110 ? 39.808 37.462 -10.271 1.00 45.75 110 THR A O 1
ATOM 838 N N . SER A 1 111 ? 38.353 37.007 -8.627 1.00 51.34 111 SER A N 1
ATOM 839 C CA . SER A 1 111 ? 39.365 36.866 -7.589 1.00 51.34 111 SER A CA 1
ATOM 840 C C . SER A 1 111 ? 39.993 35.488 -7.750 1.00 51.34 111 SER A C 1
ATOM 842 O O . SER A 1 111 ? 39.296 34.475 -7.670 1.00 51.34 111 SER A O 1
ATOM 844 N N . THR A 1 112 ? 41.299 35.456 -7.987 1.00 52.97 112 THR A N 1
ATOM 845 C CA . THR A 1 112 ? 42.122 34.250 -8.058 1.00 52.97 112 THR A CA 1
ATOM 846 C C . THR A 1 112 ? 41.805 33.333 -6.868 1.00 52.97 112 THR A C 1
ATOM 848 O O . THR A 1 112 ? 42.047 33.735 -5.724 1.00 52.97 112 THR A O 1
ATOM 851 N N . PRO A 1 113 ? 41.230 32.133 -7.084 1.00 49.38 113 PRO A N 1
ATOM 852 C CA . PRO A 1 113 ? 40.869 31.249 -5.991 1.00 49.38 113 PRO A CA 1
ATOM 853 C C . PRO A 1 113 ? 42.146 30.767 -5.310 1.00 49.38 113 PRO A C 1
ATOM 855 O O . PRO A 1 113 ? 43.009 30.119 -5.902 1.00 49.38 113 PRO A O 1
ATOM 858 N N . LYS A 1 114 ? 42.273 31.128 -4.037 1.00 59.25 114 LYS A N 1
ATOM 859 C CA . LYS A 1 114 ? 43.329 30.665 -3.151 1.00 59.25 114 LYS A CA 1
ATOM 860 C C . LYS A 1 114 ? 43.152 29.158 -2.957 1.00 59.25 114 LYS A C 1
ATOM 862 O O . LYS A 1 114 ? 42.287 28.741 -2.200 1.00 59.25 114 LYS A O 1
ATOM 867 N N . GLY A 1 115 ? 43.957 28.373 -3.674 1.00 58.53 115 GLY A N 1
ATOM 868 C CA . GLY A 1 115 ? 44.223 26.959 -3.402 1.00 58.53 115 GLY A CA 1
ATOM 869 C C . GLY A 1 115 ? 42.985 26.072 -3.291 1.00 58.53 115 GLY A C 1
ATOM 870 O O . GLY A 1 115 ? 42.780 25.450 -2.254 1.00 58.53 115 GLY A O 1
ATOM 871 N N . VAL A 1 116 ? 42.178 25.989 -4.352 1.00 51.47 116 VAL A N 1
ATOM 872 C CA . VAL A 1 116 ? 41.214 24.889 -4.487 1.00 51.47 116 VAL A CA 1
ATOM 873 C C . VAL A 1 116 ? 42.019 23.642 -4.823 1.00 51.47 116 VAL A C 1
ATOM 875 O O . VAL A 1 116 ? 42.629 23.547 -5.888 1.00 51.47 116 VAL A O 1
ATOM 878 N N . THR A 1 117 ? 42.071 22.722 -3.868 1.00 65.00 117 THR A N 1
ATOM 879 C CA . THR A 1 117 ? 42.589 21.370 -4.057 1.00 65.00 117 THR A CA 1
ATOM 880 C C . THR A 1 117 ? 41.881 20.777 -5.277 1.00 65.00 117 THR A C 1
ATOM 882 O O . THR A 1 117 ? 40.649 20.844 -5.327 1.00 65.00 117 THR A O 1
ATOM 885 N N . PRO A 1 118 ? 42.611 20.268 -6.287 1.00 73.25 118 PRO A N 1
ATOM 886 C CA . PRO A 1 118 ? 41.977 19.678 -7.456 1.00 73.25 118 PRO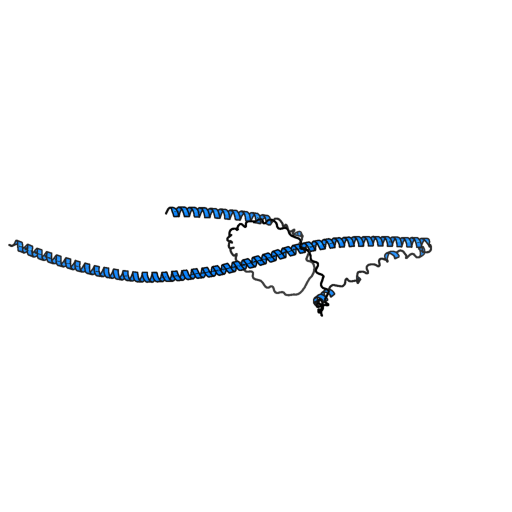 A CA 1
ATOM 887 C C . PRO A 1 118 ? 40.989 18.601 -6.994 1.00 73.25 118 PRO A C 1
ATOM 889 O O . PRO A 1 118 ? 41.296 17.882 -6.035 1.00 73.25 118 PRO A O 1
ATOM 892 N N . PRO A 1 119 ? 39.800 18.510 -7.620 1.00 73.56 119 PRO A N 1
ATOM 893 C CA . PRO A 1 119 ? 38.851 17.459 -7.294 1.00 73.56 119 PRO A CA 1
ATOM 894 C C . PRO A 1 119 ? 39.583 16.114 -7.376 1.00 73.56 119 PRO A C 1
ATOM 896 O O . PRO A 1 119 ? 40.378 15.926 -8.306 1.00 73.56 119 PRO A O 1
ATOM 899 N N . PRO A 1 120 ? 39.386 15.214 -6.394 1.00 76.31 120 PRO A N 1
ATOM 900 C CA . PRO A 1 120 ? 40.021 13.909 -6.419 1.00 76.31 120 PRO A CA 1
ATOM 901 C C . PRO A 1 120 ? 39.726 13.268 -7.772 1.00 76.31 120 PRO A C 1
ATOM 903 O O . PRO A 1 120 ? 38.577 13.251 -8.220 1.00 76.31 120 PRO A O 1
ATOM 906 N N . LEU A 1 121 ? 40.787 12.825 -8.449 1.00 77.06 121 LEU A N 1
ATOM 907 C CA . LEU A 1 121 ? 40.664 12.104 -9.709 1.00 77.06 121 LEU A CA 1
ATOM 908 C C . LEU A 1 121 ? 39.665 10.958 -9.504 1.00 77.06 121 LEU A C 1
ATOM 910 O O . LEU A 1 121 ? 39.669 10.369 -8.417 1.00 77.06 121 LEU A O 1
ATOM 914 N N . PRO A 1 122 ? 38.806 10.656 -10.495 1.00 74.06 122 PRO A N 1
ATOM 915 C CA . PRO A 1 122 ? 37.891 9.528 -10.397 1.00 74.06 122 PRO A CA 1
ATOM 916 C C . PRO A 1 122 ? 38.705 8.290 -10.025 1.00 74.06 122 PRO A C 1
ATOM 918 O O . PRO A 1 122 ? 39.588 7.858 -10.767 1.00 74.06 122 PRO A O 1
ATOM 921 N N . SER A 1 123 ? 38.472 7.796 -8.811 1.00 73.69 123 SER A N 1
ATOM 922 C CA . SER A 1 123 ? 39.149 6.619 -8.296 1.00 73.69 123 SER A CA 1
ATOM 923 C C . SER A 1 123 ? 38.418 5.424 -8.873 1.00 73.69 123 SER A C 1
ATOM 925 O O . SER A 1 123 ? 37.441 4.963 -8.291 1.00 73.69 123 SER A O 1
ATOM 927 N N . TYR A 1 124 ? 38.862 4.974 -10.042 1.00 77.62 124 TYR A N 1
ATOM 928 C CA . TYR A 1 124 ? 38.393 3.719 -10.610 1.00 77.62 124 TYR A CA 1
ATOM 929 C C . TYR A 1 124 ? 38.768 2.589 -9.658 1.00 77.62 124 TYR A C 1
ATOM 931 O O . TYR A 1 124 ? 39.900 2.521 -9.163 1.00 77.62 124 TYR A O 1
ATOM 939 N N . SER A 1 125 ? 37.797 1.736 -9.360 1.00 82.56 125 SER A N 1
ATOM 940 C CA . SER A 1 125 ? 38.055 0.525 -8.590 1.00 82.56 125 SER A CA 1
ATOM 941 C C . SER A 1 125 ? 38.956 -0.415 -9.401 1.00 82.56 125 SER A C 1
ATOM 943 O O . SER A 1 125 ? 38.937 -0.416 -10.632 1.00 82.56 125 SER A O 1
ATOM 945 N N . GLU A 1 126 ? 39.773 -1.226 -8.725 1.00 84.56 126 GLU A N 1
ATOM 946 C CA . GLU A 1 126 ? 40.634 -2.211 -9.398 1.00 84.56 126 GLU A CA 1
ATOM 947 C C . GLU A 1 126 ? 39.816 -3.198 -10.253 1.00 84.56 126 GLU A C 1
ATOM 949 O O . GLU A 1 126 ? 40.301 -3.721 -11.255 1.00 84.56 126 GLU A O 1
ATOM 954 N N . GLU A 1 127 ? 38.553 -3.399 -9.883 1.00 84.62 127 GLU A N 1
ATOM 955 C CA . GLU A 1 127 ? 37.584 -4.221 -10.598 1.00 84.62 127 GLU A CA 1
ATOM 956 C C . GLU A 1 127 ? 37.176 -3.589 -11.937 1.00 84.62 127 GLU A C 1
ATOM 958 O O . GLU A 1 127 ? 37.258 -4.260 -12.958 1.00 84.62 127 GLU A O 1
ATOM 963 N N . GLU A 1 128 ? 36.881 -2.283 -11.985 1.00 85.06 128 GLU A N 1
ATOM 964 C CA . GLU A 1 128 ? 36.577 -1.564 -13.240 1.00 85.06 128 GLU A CA 1
ATOM 965 C C . GLU A 1 128 ? 37.763 -1.540 -14.213 1.00 85.06 128 GLU A C 1
ATOM 967 O O . GLU A 1 128 ? 37.579 -1.598 -15.429 1.00 85.06 128 GLU A O 1
ATOM 972 N N . ILE A 1 129 ? 38.995 -1.473 -13.696 1.00 84.81 129 ILE A N 1
ATOM 973 C CA . ILE A 1 129 ? 40.205 -1.523 -14.531 1.00 84.81 129 ILE A CA 1
ATOM 974 C C . ILE A 1 129 ? 40.379 -2.924 -15.133 1.00 84.81 129 ILE A C 1
ATOM 976 O O . ILE A 1 129 ? 40.740 -3.043 -16.306 1.00 84.81 129 ILE A O 1
ATOM 980 N N . LYS A 1 130 ? 40.104 -3.980 -14.359 1.00 86.06 130 LYS A N 1
ATOM 981 C CA . LYS A 1 130 ? 40.138 -5.365 -14.851 1.00 86.06 130 LYS A CA 1
ATOM 982 C C . LYS A 1 130 ? 39.025 -5.628 -15.860 1.00 86.06 130 LYS A C 1
ATOM 984 O O . LYS A 1 130 ? 39.299 -6.252 -16.879 1.00 86.06 130 LYS A O 1
ATOM 989 N N . ASP A 1 131 ? 37.830 -5.086 -15.643 1.00 85.12 131 ASP A N 1
ATOM 990 C CA . ASP A 1 131 ? 36.704 -5.216 -16.575 1.00 85.12 131 ASP A CA 1
ATOM 991 C C . ASP A 1 131 ? 36.980 -4.494 -17.904 1.00 85.12 131 ASP A C 1
ATOM 993 O O . ASP A 1 131 ? 36.764 -5.046 -18.984 1.00 85.12 131 ASP A O 1
ATOM 997 N N . ALA A 1 132 ? 37.576 -3.297 -17.852 1.00 81.38 132 ALA A N 1
ATOM 998 C CA . ALA A 1 132 ? 38.011 -2.574 -19.048 1.00 81.38 132 ALA A CA 1
ATOM 999 C C . ALA A 1 132 ? 39.125 -3.304 -19.823 1.00 81.38 132 ALA A C 1
ATOM 1001 O O . ALA A 1 132 ? 39.211 -3.168 -21.042 1.00 81.38 132 ALA A O 1
ATOM 1002 N N . GLN A 1 133 ? 39.969 -4.083 -19.140 1.00 78.94 133 GLN A N 1
ATOM 1003 C CA . GLN A 1 133 ? 40.980 -4.940 -19.773 1.00 78.94 133 GLN A CA 1
ATOM 1004 C C . GLN A 1 133 ? 40.403 -6.280 -20.264 1.00 78.94 133 GLN A C 1
ATOM 1006 O O . GLN A 1 133 ? 40.922 -6.846 -21.226 1.00 78.94 133 GLN A O 1
ATOM 1011 N N . ALA A 1 134 ? 39.330 -6.776 -19.637 1.00 79.19 134 ALA A N 1
ATOM 1012 C CA . ALA A 1 134 ? 38.597 -7.977 -20.038 1.00 79.19 134 ALA A CA 1
ATOM 1013 C C . ALA A 1 134 ? 37.654 -7.732 -21.226 1.00 79.19 134 ALA A C 1
ATOM 1015 O O . ALA A 1 134 ? 37.319 -8.676 -21.947 1.00 79.19 134 ALA A O 1
ATOM 1016 N N . LEU A 1 135 ? 37.283 -6.471 -21.485 1.00 75.00 135 LEU A N 1
ATOM 1017 C CA . LEU A 1 135 ? 36.720 -6.012 -22.755 1.00 75.00 135 LEU A CA 1
ATOM 1018 C C . LEU A 1 135 ? 37.776 -6.157 -23.858 1.00 75.00 135 LEU A C 1
ATOM 1020 O O . LEU A 1 135 ? 38.452 -5.215 -24.266 1.00 75.00 135 LEU A O 1
ATOM 1024 N N . ARG A 1 136 ? 37.907 -7.412 -24.291 1.00 68.75 136 ARG A N 1
ATOM 1025 C CA . ARG A 1 136 ? 38.652 -7.955 -25.420 1.00 68.75 136 ARG A CA 1
ATOM 1026 C C . ARG A 1 136 ? 38.920 -6.873 -26.461 1.00 68.75 136 ARG A C 1
ATOM 1028 O O . ARG A 1 136 ? 37.998 -6.411 -27.134 1.00 68.75 136 ARG A O 1
ATOM 1035 N N . THR A 1 137 ? 40.189 -6.490 -26.605 1.00 64.12 137 THR A N 1
ATOM 1036 C CA . THR A 1 137 ? 40.637 -5.716 -27.761 1.00 64.12 137 THR A CA 1
ATOM 1037 C C . THR A 1 137 ? 40.089 -6.407 -29.008 1.00 64.12 137 THR A C 1
ATOM 1039 O O . THR A 1 137 ? 40.261 -7.626 -29.133 1.00 64.12 137 THR A O 1
ATOM 1042 N N . PRO A 1 138 ? 39.368 -5.689 -29.893 1.00 65.94 138 PRO A N 1
ATOM 1043 C CA . PRO A 1 138 ? 38.885 -6.270 -31.132 1.00 65.94 138 PRO A CA 1
ATOM 1044 C C . PRO A 1 138 ? 40.065 -6.956 -31.803 1.00 65.94 138 PRO A C 1
ATOM 1046 O O . PRO A 1 138 ? 41.100 -6.327 -32.017 1.00 65.94 138 PRO A O 1
ATOM 1049 N N . ASP A 1 139 ? 39.934 -8.262 -32.004 1.00 63.56 139 ASP A N 1
ATOM 1050 C CA . ASP A 1 139 ? 40.982 -9.126 -32.520 1.00 63.56 139 ASP A CA 1
ATOM 1051 C C . ASP A 1 139 ? 41.417 -8.599 -33.892 1.00 63.56 139 ASP A C 1
ATOM 1053 O O . ASP A 1 139 ? 40.762 -8.836 -34.908 1.00 63.56 139 ASP A O 1
ATOM 1057 N N . GLN A 1 140 ? 42.500 -7.817 -33.909 1.00 62.94 140 GLN A N 1
ATOM 1058 C CA . GLN A 1 140 ? 43.017 -7.177 -35.119 1.00 62.94 140 GLN A CA 1
ATOM 1059 C C . GLN A 1 140 ? 43.492 -8.218 -36.143 1.00 62.94 140 GLN A C 1
ATOM 1061 O O . GLN A 1 140 ? 43.703 -7.873 -37.303 1.00 62.94 140 GLN A O 1
ATOM 1066 N N . SER A 1 141 ? 43.623 -9.492 -35.747 1.00 61.72 141 SER A N 1
ATOM 1067 C CA . SER A 1 141 ? 44.065 -10.572 -36.631 1.00 61.72 141 SER A CA 1
ATOM 1068 C C . SER A 1 141 ? 43.033 -10.977 -37.689 1.00 61.72 141 SER A C 1
ATOM 1070 O O . SER A 1 141 ? 43.400 -11.642 -38.652 1.00 61.72 141 SER A O 1
ATOM 1072 N N . LYS A 1 142 ? 41.770 -10.537 -37.573 1.00 58.19 142 LYS A N 1
ATOM 1073 C CA . LYS A 1 142 ? 40.702 -10.854 -38.544 1.00 58.19 142 LYS A CA 1
ATOM 1074 C C . LYS A 1 142 ? 40.486 -9.795 -39.628 1.00 58.19 142 LYS A C 1
ATOM 1076 O O . LYS A 1 142 ? 39.574 -9.938 -40.429 1.00 58.19 142 LYS A O 1
ATOM 1081 N N . PHE A 1 143 ? 41.291 -8.732 -39.649 1.00 55.56 143 PHE A N 1
ATOM 1082 C CA . PHE A 1 143 ? 41.190 -7.659 -40.650 1.00 55.56 143 PHE A CA 1
ATOM 1083 C C . PHE A 1 143 ? 42.275 -7.738 -41.739 1.00 55.56 143 PHE A C 1
ATOM 1085 O O . PHE A 1 143 ? 42.515 -6.764 -42.446 1.00 55.56 143 PHE A O 1
ATOM 1092 N N . LEU A 1 144 ? 42.931 -8.897 -41.866 1.00 59.22 144 LEU A N 1
ATOM 1093 C CA . LEU A 1 144 ? 43.735 -9.287 -43.030 1.00 59.22 144 LEU A CA 1
ATOM 1094 C C . LEU A 1 144 ? 42.920 -10.211 -43.957 1.00 59.22 144 LEU A C 1
ATOM 1096 O O . LEU A 1 144 ? 43.456 -11.172 -44.495 1.00 59.22 144 LEU A O 1
ATOM 1100 N N . ASP A 1 145 ? 41.619 -9.955 -44.091 1.00 60.69 145 ASP A N 1
ATOM 1101 C CA . ASP A 1 145 ? 40.795 -10.586 -45.125 1.00 60.69 145 ASP A CA 1
ATOM 1102 C C . ASP A 1 145 ? 41.102 -9.829 -46.423 1.00 60.69 145 ASP A C 1
ATOM 1104 O O . ASP A 1 145 ? 40.760 -8.654 -46.550 1.00 60.69 145 ASP A O 1
ATOM 1108 N N . GLU A 1 146 ? 41.872 -10.482 -47.292 1.00 65.69 146 GLU A N 1
ATOM 1109 C CA . GLU A 1 146 ? 42.248 -10.094 -48.653 1.00 65.69 146 GLU A CA 1
ATOM 1110 C C . GLU A 1 146 ? 42.752 -8.650 -48.862 1.00 65.69 146 GLU A C 1
ATOM 1112 O O . GLU A 1 146 ? 42.005 -7.672 -48.844 1.00 65.69 146 GLU A O 1
ATOM 1117 N N . ASP A 1 147 ? 44.042 -8.520 -49.203 1.00 74.00 147 ASP A N 1
ATOM 1118 C CA . ASP A 1 147 ? 44.575 -7.298 -49.812 1.00 74.00 147 ASP A CA 1
ATOM 1119 C C . ASP A 1 147 ? 43.662 -6.892 -50.990 1.00 74.00 147 ASP A C 1
ATOM 1121 O O . ASP A 1 147 ? 43.598 -7.624 -51.985 1.00 74.00 147 ASP A O 1
ATOM 1125 N N . PRO A 1 148 ? 42.965 -5.736 -50.919 1.00 71.00 148 PRO A N 1
ATOM 1126 C CA . PRO A 1 148 ? 41.997 -5.316 -51.930 1.00 71.00 148 PRO A CA 1
ATOM 1127 C C . PRO A 1 148 ? 42.593 -5.191 -53.330 1.00 71.00 148 PRO A C 1
ATOM 1129 O O . PRO A 1 148 ? 41.826 -5.040 -54.293 1.00 71.00 148 PRO A O 1
ATOM 1132 N N . PHE A 1 149 ? 43.929 -5.205 -53.421 1.00 74.12 149 PHE A N 1
ATOM 1133 C CA . PHE A 1 149 ? 44.680 -5.122 -54.654 1.00 74.12 149 PHE A CA 1
ATOM 1134 C C . PHE A 1 149 ? 45.036 -6.470 -55.299 1.00 74.12 149 PHE A C 1
ATOM 1136 O O . PHE A 1 149 ? 45.417 -6.472 -56.472 1.00 74.12 149 PHE A O 1
ATOM 1143 N N . GLN A 1 150 ? 44.878 -7.603 -54.604 1.00 77.75 150 GLN A N 1
ATOM 1144 C CA . GLN A 1 150 ? 45.245 -8.922 -55.147 1.00 77.75 150 GLN A CA 1
ATOM 1145 C C . GLN A 1 150 ? 44.489 -9.272 -56.435 1.00 77.75 150 GLN A C 1
ATOM 1147 O O . GLN A 1 150 ? 45.088 -9.785 -57.381 1.00 77.75 150 GLN A O 1
ATOM 1152 N N . ASP A 1 151 ? 43.210 -8.907 -56.524 1.00 76.81 151 ASP A N 1
ATOM 1153 C CA . ASP A 1 151 ? 42.372 -9.190 -57.695 1.00 76.81 151 ASP A CA 1
ATOM 1154 C C . ASP A 1 151 ? 42.744 -8.375 -58.946 1.00 76.81 151 ASP A C 1
ATOM 1156 O O . ASP A 1 151 ? 42.291 -8.694 -60.046 1.00 76.81 151 ASP A O 1
ATOM 1160 N N . PHE A 1 152 ? 43.539 -7.303 -58.819 1.00 73.75 152 PHE A N 1
ATOM 1161 C CA . PHE A 1 152 ? 43.951 -6.518 -59.991 1.00 73.75 152 PHE A CA 1
ATOM 1162 C C . PHE A 1 152 ? 45.121 -7.154 -60.747 1.00 73.75 152 PHE A C 1
ATOM 1164 O O . PHE A 1 152 ? 45.306 -6.845 -61.924 1.00 73.75 152 PHE A O 1
ATOM 1171 N N . PHE A 1 153 ? 45.891 -8.041 -60.107 1.00 70.94 153 PHE A N 1
ATOM 1172 C CA . PHE A 1 153 ? 47.097 -8.635 -60.694 1.00 70.94 153 PHE A CA 1
ATOM 1173 C C . PHE A 1 153 ? 46.920 -10.083 -61.161 1.00 70.94 153 PHE A C 1
ATOM 1175 O O . PHE A 1 153 ? 47.753 -10.570 -61.920 1.00 70.94 153 PHE A O 1
ATOM 1182 N N . THR A 1 154 ? 45.814 -10.747 -60.814 1.00 72.38 154 THR A N 1
ATOM 1183 C CA . THR A 1 154 ? 45.517 -12.147 -61.187 1.00 72.38 154 THR A CA 1
ATOM 1184 C C . THR A 1 154 ? 45.331 -12.398 -62.694 1.00 72.38 154 THR A C 1
ATOM 1186 O O . THR A 1 154 ? 45.124 -13.538 -63.098 1.00 72.38 154 THR A O 1
ATOM 1189 N N . GLY A 1 155 ? 45.428 -11.369 -63.544 1.00 67.94 155 GLY A N 1
ATOM 1190 C CA . GLY A 1 155 ? 45.386 -11.481 -65.010 1.00 67.94 155 GLY A CA 1
ATOM 1191 C C . GLY A 1 155 ? 46.688 -11.124 -65.741 1.00 67.94 155 GLY A C 1
ATOM 1192 O O . GLY A 1 155 ? 46.711 -11.186 -66.967 1.00 67.94 155 GLY A O 1
ATOM 1193 N N . VAL A 1 156 ? 47.758 -10.743 -65.027 1.00 64.38 156 VAL A N 1
ATOM 1194 C CA . VAL A 1 156 ? 48.999 -10.180 -65.613 1.00 64.38 156 VAL A CA 1
ATOM 1195 C C . VAL A 1 156 ? 50.128 -11.226 -65.735 1.00 64.38 156 VAL A C 1
ATOM 1197 O O . VAL A 1 156 ? 51.293 -10.883 -65.888 1.00 64.38 156 VAL A O 1
ATOM 1200 N N . ASP A 1 157 ? 49.820 -12.523 -65.694 1.00 71.44 157 ASP A N 1
ATOM 1201 C CA . ASP A 1 157 ? 50.855 -13.573 -65.738 1.00 71.44 157 ASP A CA 1
ATOM 1202 C C . ASP A 1 157 ? 51.341 -13.928 -67.160 1.00 71.44 157 ASP A C 1
ATOM 1204 O O . ASP A 1 157 ? 52.361 -14.603 -67.319 1.00 71.44 157 ASP A O 1
ATOM 1208 N N . ASP A 1 158 ? 50.669 -13.455 -68.218 1.00 73.06 158 ASP A N 1
ATOM 1209 C CA . ASP A 1 158 ? 51.028 -13.786 -69.604 1.00 73.06 158 ASP A CA 1
ATOM 1210 C C . ASP A 1 158 ? 51.972 -12.735 -70.223 1.00 73.06 158 ASP A C 1
ATOM 1212 O O . ASP A 1 158 ? 51.578 -11.807 -70.937 1.00 73.06 158 ASP A O 1
ATOM 1216 N N . ALA A 1 159 ? 53.268 -12.872 -69.928 1.00 62.28 159 ALA A N 1
ATOM 1217 C CA . ALA A 1 159 ? 54.327 -11.936 -70.331 1.00 62.28 159 ALA A CA 1
ATOM 1218 C C . ALA A 1 159 ? 54.500 -11.768 -71.859 1.00 62.28 159 ALA A C 1
ATOM 1220 O O . ALA A 1 159 ? 55.241 -10.891 -72.310 1.00 62.28 159 ALA A O 1
ATOM 1221 N N . THR A 1 160 ? 53.825 -12.584 -72.674 1.00 69.31 160 THR A N 1
ATOM 1222 C CA . THR A 1 160 ? 53.890 -12.515 -74.142 1.00 69.31 160 THR A CA 1
ATOM 1223 C C . THR A 1 160 ? 53.079 -11.353 -74.742 1.00 69.31 160 THR A C 1
ATOM 1225 O O . THR A 1 160 ? 53.366 -10.937 -75.866 1.00 69.31 160 THR A O 1
ATOM 1228 N N . CYS A 1 161 ? 52.148 -10.757 -73.984 1.00 62.47 161 CYS A N 1
ATOM 1229 C CA . CYS A 1 161 ? 51.268 -9.663 -74.430 1.00 62.47 161 CYS A CA 1
ATOM 1230 C C . CYS A 1 161 ? 51.826 -8.236 -74.228 1.00 62.47 161 CYS A C 1
ATOM 1232 O O . CYS A 1 161 ? 51.186 -7.271 -74.647 1.00 62.47 161 CYS A O 1
ATOM 1234 N N . LEU A 1 162 ? 53.011 -8.076 -73.620 1.00 64.88 162 LEU A N 1
ATOM 1235 C CA . LEU A 1 162 ? 53.607 -6.765 -73.290 1.00 64.88 162 LEU A CA 1
ATOM 1236 C C . LEU A 1 162 ? 54.523 -6.182 -74.381 1.00 64.88 162 LEU A C 1
ATOM 1238 O O . LEU A 1 162 ? 55.122 -5.128 -74.183 1.00 64.88 162 LEU A O 1
ATOM 1242 N N . ASN A 1 163 ? 54.667 -6.853 -75.527 1.00 77.69 163 ASN A N 1
ATOM 1243 C CA . ASN A 1 163 ? 55.583 -6.410 -76.587 1.00 77.69 163 ASN A CA 1
ATOM 1244 C C . ASN A 1 163 ? 55.024 -5.265 -77.456 1.00 77.69 163 ASN A C 1
ATOM 1246 O O . ASN A 1 163 ? 55.752 -4.716 -78.281 1.00 77.69 163 ASN A O 1
ATOM 1250 N N . ASP A 1 164 ? 53.751 -4.904 -77.275 1.00 84.06 164 ASP A N 1
ATOM 1251 C CA . ASP A 1 164 ? 53.107 -3.770 -77.931 1.00 84.06 164 ASP A CA 1
ATOM 1252 C C . ASP A 1 164 ? 52.791 -2.679 -76.894 1.00 84.06 164 ASP A C 1
ATOM 1254 O O . ASP A 1 164 ? 52.169 -2.923 -75.864 1.00 84.06 164 ASP A O 1
ATOM 1258 N N . ALA A 1 165 ? 53.224 -1.447 -77.151 1.00 85.19 165 ALA A N 1
ATOM 1259 C CA . ALA A 1 165 ? 52.957 -0.329 -76.248 1.00 85.19 165 ALA A CA 1
ATOM 1260 C C . ALA A 1 165 ? 51.452 -0.020 -76.152 1.00 85.19 165 ALA A C 1
ATOM 1262 O O . ALA A 1 165 ? 50.985 0.477 -75.123 1.00 85.19 165 ALA A O 1
ATOM 1263 N N . SER A 1 166 ? 50.687 -0.328 -77.206 1.00 87.44 166 SER A N 1
ATOM 1264 C CA . SER A 1 166 ? 49.240 -0.119 -77.228 1.00 87.44 166 SER A CA 1
ATOM 1265 C C . SER A 1 166 ? 48.494 -1.051 -76.268 1.00 87.44 166 SER A C 1
ATOM 1267 O O . SER A 1 166 ? 47.571 -0.594 -75.596 1.00 87.44 166 SER A O 1
ATOM 1269 N N . THR A 1 167 ? 48.908 -2.316 -76.125 1.00 84.56 167 THR A N 1
ATOM 1270 C CA . THR A 1 167 ? 48.248 -3.273 -75.216 1.00 84.56 167 THR A CA 1
ATOM 1271 C C . THR A 1 167 ? 48.473 -2.918 -73.747 1.00 84.56 167 THR A C 1
ATOM 1273 O O . THR A 1 167 ? 47.545 -3.015 -72.947 1.00 84.56 167 THR A O 1
ATOM 1276 N N . LEU A 1 168 ? 49.665 -2.425 -73.393 1.00 85.81 168 LEU A N 1
ATOM 1277 C CA . LEU A 1 168 ? 49.965 -1.954 -72.037 1.00 85.81 168 LEU A CA 1
ATOM 1278 C C . LEU A 1 168 ? 49.080 -0.767 -71.628 1.00 85.81 168 LEU A C 1
ATOM 1280 O O . LEU A 1 168 ? 48.616 -0.707 -70.490 1.00 85.81 168 LEU A O 1
ATOM 1284 N N . PHE A 1 169 ? 48.853 0.183 -72.541 1.00 89.38 169 PHE A N 1
ATOM 1285 C CA . PHE A 1 169 ? 48.022 1.352 -72.254 1.00 89.38 169 PHE A CA 1
ATOM 1286 C C . PHE A 1 169 ? 46.551 0.971 -72.045 1.00 89.38 169 PHE A C 1
ATOM 1288 O O . PHE A 1 169 ? 45.930 1.450 -71.095 1.00 89.38 169 PHE A O 1
ATOM 1295 N N . GLU A 1 170 ? 46.013 0.080 -72.883 1.00 89.25 170 GLU A N 1
ATOM 1296 C CA . GLU A 1 170 ? 44.646 -0.439 -72.735 1.00 89.25 170 GLU A CA 1
ATOM 1297 C C . GLU A 1 170 ? 44.471 -1.209 -71.417 1.00 89.25 170 GLU A C 1
ATOM 1299 O O . GLU A 1 170 ? 43.505 -0.981 -70.689 1.00 89.25 170 GLU A O 1
ATOM 1304 N N . GLU A 1 171 ? 45.435 -2.059 -71.053 1.00 84.81 171 GLU A N 1
ATOM 1305 C CA . GLU A 1 171 ? 45.385 -2.835 -69.810 1.00 84.81 171 GLU A CA 1
ATOM 1306 C C . GLU A 1 171 ? 45.496 -1.940 -68.566 1.00 84.81 171 GLU A C 1
ATOM 1308 O O . GLU A 1 171 ? 44.724 -2.086 -67.616 1.00 84.81 171 GLU A O 1
ATOM 1313 N N . ALA A 1 172 ? 46.382 -0.940 -68.589 1.00 87.38 172 ALA A N 1
ATOM 1314 C CA . ALA A 1 172 ? 46.454 0.063 -67.530 1.00 87.38 172 ALA A CA 1
ATOM 1315 C C . ALA A 1 172 ? 45.124 0.820 -67.396 1.00 87.38 172 ALA A C 1
ATOM 1317 O O . ALA A 1 172 ? 44.599 0.968 -66.290 1.00 87.38 172 ALA A O 1
ATOM 1318 N N . HIS A 1 173 ? 44.541 1.262 -68.514 1.00 91.31 173 HIS A N 1
ATOM 1319 C CA . HIS A 1 173 ? 43.258 1.958 -68.514 1.00 91.31 173 HIS A CA 1
ATOM 1320 C C . HIS A 1 173 ? 42.117 1.071 -67.984 1.00 91.31 173 HIS A C 1
ATOM 1322 O O . HIS A 1 173 ? 41.267 1.548 -67.221 1.00 91.31 173 HIS A O 1
ATOM 1328 N N . ARG A 1 174 ? 42.118 -0.226 -68.320 1.00 91.25 174 ARG A N 1
ATOM 1329 C CA . ARG A 1 174 ? 41.179 -1.229 -67.795 1.00 91.25 174 ARG A CA 1
ATOM 1330 C C . ARG A 1 174 ? 41.289 -1.352 -66.276 1.00 91.25 174 ARG A C 1
ATOM 1332 O O . ARG A 1 174 ? 40.271 -1.238 -65.590 1.00 91.25 174 ARG A O 1
ATOM 1339 N N . ILE A 1 175 ? 42.505 -1.530 -65.754 1.00 89.25 175 ILE A N 1
ATOM 1340 C CA . ILE A 1 175 ? 42.767 -1.642 -64.311 1.00 89.25 175 ILE A CA 1
ATOM 1341 C C . ILE A 1 175 ? 42.325 -0.366 -63.587 1.00 89.25 175 ILE A C 1
ATOM 1343 O O . ILE A 1 175 ? 41.604 -0.446 -62.593 1.00 89.25 175 ILE A O 1
ATOM 1347 N N . PHE A 1 176 ? 42.672 0.816 -64.110 1.00 91.56 176 PHE A N 1
ATOM 1348 C CA . PHE A 1 176 ? 42.233 2.086 -63.523 1.00 91.56 176 PHE A CA 1
ATOM 1349 C C . PHE A 1 176 ? 40.712 2.226 -63.514 1.00 91.56 176 PHE A C 1
ATOM 1351 O O . PHE A 1 176 ? 40.138 2.614 -62.498 1.00 91.56 176 PHE A O 1
ATOM 1358 N N . SER A 1 177 ? 40.043 1.869 -64.610 1.00 94.81 177 SER A N 1
ATOM 1359 C CA . SER A 1 177 ? 38.580 1.922 -64.696 1.00 94.81 177 SER A CA 1
ATOM 1360 C C . SER A 1 177 ? 37.923 0.994 -63.670 1.00 94.81 177 SER A C 1
ATOM 1362 O O . SER A 1 177 ? 36.974 1.391 -62.991 1.00 94.81 177 SER A O 1
ATOM 1364 N N . GLN A 1 178 ? 38.458 -0.220 -63.504 1.00 91.19 178 GLN A N 1
ATOM 1365 C CA . GLN A 1 178 ? 37.990 -1.185 -62.508 1.00 91.19 178 GLN A CA 1
ATOM 1366 C C . GLN A 1 178 ? 38.214 -0.675 -61.076 1.00 91.19 178 GLN A C 1
ATOM 1368 O O . GLN A 1 178 ? 37.309 -0.766 -60.244 1.00 91.19 178 GLN A O 1
ATOM 1373 N N . ALA A 1 179 ? 39.383 -0.093 -60.794 1.00 89.19 179 ALA A N 1
ATOM 1374 C CA . ALA A 1 179 ? 39.708 0.470 -59.487 1.00 89.19 179 ALA A CA 1
ATOM 1375 C C . ALA A 1 179 ? 38.798 1.654 -59.130 1.00 89.19 179 ALA A C 1
ATOM 1377 O O . ALA A 1 179 ? 38.278 1.718 -58.017 1.00 89.19 179 ALA A O 1
ATOM 1378 N N . ILE A 1 180 ? 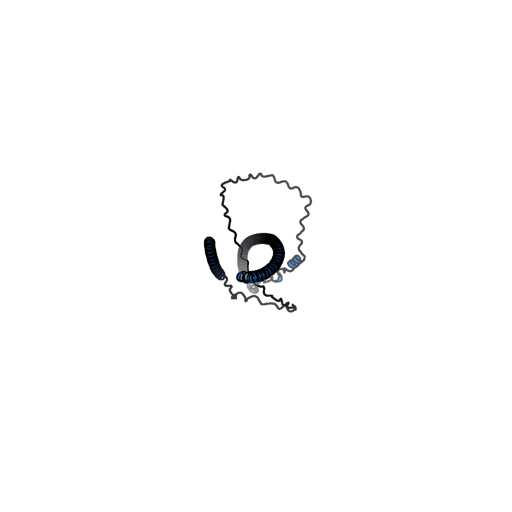38.536 2.550 -60.087 1.00 93.81 180 ILE A N 1
ATOM 1379 C CA . ILE A 1 180 ? 37.611 3.676 -59.906 1.00 93.81 180 ILE A CA 1
ATOM 1380 C C . ILE A 1 180 ? 36.191 3.168 -59.631 1.00 93.81 180 ILE A C 1
ATOM 1382 O O . ILE A 1 180 ? 35.538 3.652 -58.708 1.00 93.81 180 ILE A O 1
ATOM 1386 N N . ALA A 1 181 ? 35.711 2.176 -60.387 1.00 94.62 181 ALA A N 1
ATOM 1387 C CA . ALA A 1 181 ? 34.380 1.610 -60.177 1.00 94.62 181 ALA A CA 1
ATOM 1388 C C . ALA A 1 181 ? 34.236 0.966 -58.786 1.00 94.62 181 ALA A C 1
ATOM 1390 O O . ALA A 1 181 ? 33.239 1.208 -58.100 1.00 94.62 181 ALA A O 1
ATOM 1391 N N . LYS A 1 182 ? 35.246 0.202 -58.344 1.00 93.50 182 LYS A N 1
ATOM 1392 C CA . LYS A 1 182 ? 35.292 -0.393 -56.998 1.00 93.50 182 LYS A CA 1
ATOM 1393 C C . LYS A 1 182 ? 35.279 0.690 -55.916 1.00 93.50 182 LYS A C 1
ATOM 1395 O O . LYS A 1 182 ? 34.449 0.629 -55.01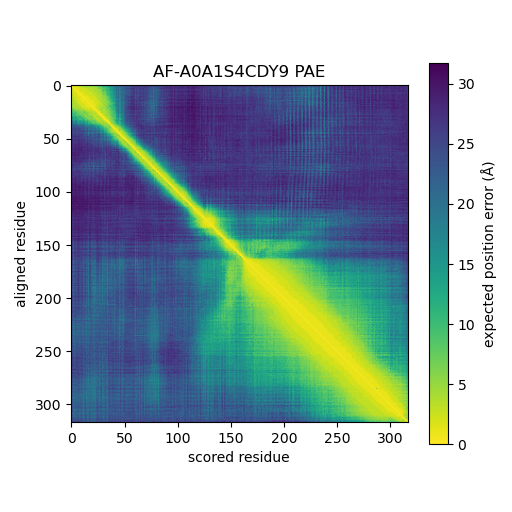1 1.00 93.50 182 LYS A O 1
ATOM 1400 N N . PHE A 1 183 ? 36.109 1.723 -56.065 1.00 93.75 183 PHE A N 1
ATOM 1401 C CA . PHE A 1 183 ? 36.164 2.851 -55.134 1.00 93.75 183 PHE A CA 1
ATOM 1402 C C . PHE A 1 183 ? 34.816 3.580 -55.007 1.00 93.75 183 PHE A C 1
ATOM 1404 O O . PHE A 1 183 ? 34.364 3.853 -53.897 1.00 93.75 183 PHE A O 1
ATOM 1411 N N . ILE A 1 184 ? 34.125 3.847 -56.121 1.00 97.06 184 ILE A N 1
ATOM 1412 C CA . ILE A 1 184 ? 32.799 4.494 -56.107 1.00 97.06 184 ILE A CA 1
ATOM 1413 C C . ILE A 1 184 ? 31.753 3.616 -55.398 1.00 97.06 184 ILE A C 1
ATOM 1415 O O . ILE A 1 184 ? 30.914 4.128 -54.649 1.00 97.06 184 ILE A O 1
ATOM 1419 N N . ALA A 1 185 ? 31.793 2.297 -55.612 1.00 95.62 185 ALA A N 1
ATOM 1420 C CA . ALA A 1 185 ? 30.884 1.360 -54.952 1.00 95.62 185 ALA A CA 1
ATOM 1421 C C . ALA A 1 185 ? 31.120 1.312 -53.433 1.00 95.62 185 ALA A C 1
ATOM 1423 O O . ALA A 1 185 ? 30.163 1.379 -52.657 1.00 95.62 185 ALA A O 1
ATOM 1424 N N . GLU A 1 186 ? 32.381 1.261 -53.002 1.00 94.81 186 GLU A N 1
ATOM 1425 C CA . GLU A 1 186 ? 32.754 1.319 -51.585 1.00 94.81 186 GLU A CA 1
ATOM 1426 C C . GLU A 1 186 ? 32.346 2.651 -50.947 1.00 94.81 186 GLU A C 1
ATOM 1428 O O . GLU A 1 186 ? 31.737 2.657 -49.876 1.00 94.81 186 GLU A O 1
ATOM 1433 N N . GLN A 1 187 ? 32.581 3.776 -51.628 1.00 96.31 187 GLN A N 1
ATOM 1434 C CA . GLN A 1 187 ? 32.142 5.092 -51.164 1.00 96.31 187 GLN A CA 1
ATOM 1435 C C . GLN A 1 187 ? 30.618 5.142 -50.966 1.00 96.31 187 GLN A C 1
ATOM 1437 O O . GLN A 1 187 ? 30.143 5.602 -49.927 1.00 96.31 187 GLN A O 1
ATOM 1442 N N . SER A 1 188 ? 29.854 4.612 -51.926 1.00 97.81 188 SER A N 1
ATOM 1443 C CA . SER A 1 188 ? 28.387 4.545 -51.844 1.00 97.81 188 SER A CA 1
ATOM 1444 C C . SER A 1 188 ? 27.917 3.666 -50.679 1.00 97.81 188 SER A C 1
ATOM 1446 O O . SER A 1 188 ? 26.954 4.003 -49.986 1.00 97.81 188 SER A O 1
ATOM 1448 N N . LYS A 1 189 ? 28.611 2.548 -50.426 1.00 97.62 189 LYS A N 1
ATOM 1449 C CA . LYS A 1 189 ? 28.345 1.665 -49.282 1.00 97.62 189 LYS A CA 1
ATOM 1450 C C . LYS A 1 189 ? 28.573 2.394 -47.954 1.00 97.62 189 LYS A C 1
ATOM 1452 O O . LYS A 1 189 ? 27.696 2.346 -47.091 1.00 97.62 189 LYS A O 1
ATOM 1457 N N . PHE A 1 190 ? 29.700 3.092 -47.801 1.00 96.31 190 PHE A N 1
ATOM 1458 C CA . PHE A 1 190 ? 29.993 3.860 -46.586 1.00 96.31 190 PHE A CA 1
ATOM 1459 C C . PHE A 1 190 ? 28.987 4.993 -46.354 1.00 96.31 190 PHE A C 1
ATOM 1461 O O . PHE A 1 190 ? 28.561 5.204 -45.220 1.00 96.31 190 PHE A O 1
ATOM 1468 N N . GLU A 1 191 ? 28.550 5.693 -47.404 1.00 97.62 191 GLU A N 1
ATOM 1469 C CA . GLU A 1 191 ? 27.515 6.728 -47.284 1.00 97.62 191 GLU A CA 1
ATOM 1470 C C . GLU A 1 191 ? 26.172 6.143 -46.813 1.00 97.62 191 GLU A C 1
ATOM 1472 O O . GLU A 1 191 ? 25.529 6.688 -45.909 1.00 97.62 191 GLU A O 1
ATOM 1477 N N . ALA A 1 192 ? 25.765 4.998 -47.373 1.00 97.50 192 ALA A N 1
ATOM 1478 C CA . ALA A 1 192 ? 24.554 4.301 -46.950 1.00 97.50 192 ALA A CA 1
ATOM 1479 C C . ALA A 1 192 ? 24.634 3.848 -45.481 1.00 97.50 192 ALA A C 1
ATOM 1481 O O . ALA A 1 192 ? 23.666 3.997 -44.729 1.00 97.50 192 ALA A O 1
ATOM 1482 N N . GLU A 1 193 ? 25.789 3.341 -45.049 1.00 97.50 193 GLU A N 1
ATOM 1483 C CA . GLU A 1 193 ? 26.024 2.937 -43.664 1.00 97.50 193 GLU A CA 1
ATOM 1484 C C . GLU A 1 193 ? 26.049 4.128 -42.693 1.00 97.50 193 GLU A C 1
ATOM 1486 O O . GLU A 1 193 ? 25.466 4.062 -41.604 1.00 97.50 193 GLU A O 1
ATOM 1491 N N . LEU A 1 194 ? 26.629 5.256 -43.103 1.00 97.69 194 LEU A N 1
ATOM 1492 C CA . LEU A 1 194 ? 26.605 6.490 -42.321 1.00 97.69 194 LEU A CA 1
ATOM 1493 C C . LEU A 1 194 ? 25.172 7.015 -42.159 1.00 97.69 194 LEU A C 1
ATOM 1495 O O . LEU A 1 194 ? 24.769 7.429 -41.071 1.00 97.69 194 LEU A O 1
ATOM 1499 N N . LYS A 1 195 ? 24.363 6.956 -43.221 1.00 98.25 195 LYS A N 1
ATOM 1500 C CA . LYS A 1 195 ? 22.948 7.336 -43.154 1.00 98.25 195 LYS A CA 1
ATOM 1501 C C . LYS A 1 195 ? 22.160 6.410 -42.225 1.00 98.25 195 LYS A C 1
ATOM 1503 O O . LYS A 1 195 ? 21.428 6.900 -41.366 1.00 98.25 195 LYS A O 1
ATOM 1508 N N . ARG A 1 196 ? 22.358 5.093 -42.346 1.00 97.88 196 ARG A N 1
ATOM 1509 C CA . ARG A 1 196 ? 21.736 4.085 -41.471 1.00 97.88 196 ARG A CA 1
ATOM 1510 C C . ARG A 1 196 ? 22.076 4.332 -40.001 1.00 97.88 196 ARG A C 1
ATOM 1512 O O . ARG A 1 196 ? 21.166 4.435 -39.184 1.00 97.88 196 ARG A O 1
ATOM 1519 N N . SER A 1 197 ? 23.360 4.486 -39.678 1.00 96.94 197 SER A N 1
ATOM 1520 C CA . SER A 1 197 ? 23.816 4.746 -38.303 1.00 96.94 197 SER A CA 1
ATOM 1521 C C . SER A 1 197 ? 23.321 6.094 -37.766 1.00 96.94 197 SER A C 1
ATOM 1523 O O . SER A 1 197 ? 22.976 6.203 -36.589 1.00 96.94 197 SER A O 1
ATOM 1525 N N . SER A 1 198 ? 23.198 7.115 -38.622 1.00 97.62 198 SER A N 1
ATOM 1526 C CA . SER A 1 198 ? 22.574 8.391 -38.254 1.00 97.62 198 SER A CA 1
ATOM 1527 C C . SER A 1 198 ? 21.105 8.225 -37.855 1.00 97.62 198 SER A C 1
ATOM 1529 O O . SER A 1 198 ? 20.677 8.768 -36.832 1.00 97.62 198 SER A O 1
ATOM 1531 N N . ASP A 1 199 ? 20.325 7.476 -38.635 1.00 97.88 199 ASP A N 1
ATOM 1532 C CA . ASP A 1 199 ? 18.904 7.251 -38.358 1.00 97.88 199 ASP A CA 1
ATOM 1533 C C . ASP A 1 199 ? 18.693 6.364 -37.122 1.00 97.88 199 ASP A C 1
ATOM 1535 O O . ASP A 1 199 ? 17.840 6.666 -36.282 1.00 97.88 199 ASP A O 1
ATOM 1539 N N . GLU A 1 200 ? 19.536 5.350 -36.937 1.00 97.50 200 GLU A N 1
ATOM 1540 C CA . GLU A 1 200 ? 19.568 4.513 -35.734 1.00 97.50 200 GLU A CA 1
ATOM 1541 C C . GLU A 1 200 ? 19.916 5.339 -34.481 1.00 97.50 200 GLU A C 1
ATOM 1543 O O . GLU A 1 200 ? 19.239 5.241 -33.454 1.00 97.50 200 GLU A O 1
ATOM 1548 N N . GLY A 1 201 ? 20.875 6.265 -34.588 1.00 97.25 201 GLY A N 1
ATOM 1549 C CA . GLY A 1 201 ? 21.209 7.207 -33.518 1.00 97.25 201 GLY A CA 1
ATOM 1550 C C . GLY A 1 201 ? 20.053 8.147 -33.144 1.00 97.25 201 GLY A C 1
ATOM 1551 O O . GLY A 1 201 ? 19.847 8.448 -31.962 1.00 97.25 201 GLY A O 1
ATOM 1552 N N . LYS A 1 202 ? 19.249 8.593 -34.119 1.00 98.38 202 LYS A N 1
ATOM 1553 C CA . LYS A 1 202 ? 18.023 9.373 -33.848 1.00 98.38 202 LYS A CA 1
ATOM 1554 C C . LYS A 1 202 ? 16.962 8.519 -33.153 1.00 98.38 202 LYS A C 1
ATOM 1556 O O . LYS A 1 202 ? 16.353 8.991 -32.191 1.00 98.38 202 LYS A O 1
ATOM 1561 N N . ALA A 1 203 ? 16.762 7.280 -33.602 1.00 98.19 203 ALA A N 1
ATOM 1562 C CA . ALA A 1 203 ? 15.822 6.347 -32.984 1.00 98.19 203 ALA A CA 1
ATOM 1563 C C . ALA A 1 203 ? 16.200 6.050 -31.523 1.00 98.19 203 ALA A C 1
ATOM 1565 O O . ALA A 1 203 ? 15.343 6.122 -30.639 1.00 98.19 203 ALA A O 1
ATOM 1566 N N . HIS A 1 204 ? 17.488 5.820 -31.249 1.00 98.06 204 HIS A N 1
ATOM 1567 C CA . HIS A 1 204 ? 17.987 5.612 -29.892 1.00 98.06 204 HIS A CA 1
ATOM 1568 C C . HIS A 1 204 ? 17.743 6.834 -28.995 1.00 98.06 204 HIS A C 1
ATOM 1570 O O . HIS A 1 204 ? 17.242 6.696 -27.880 1.00 98.06 204 HIS A O 1
ATOM 1576 N N . ARG A 1 205 ? 17.996 8.052 -29.496 1.00 98.31 205 ARG A N 1
ATOM 1577 C CA . ARG A 1 205 ? 17.717 9.292 -28.751 1.00 98.31 205 ARG A CA 1
ATOM 1578 C C . ARG A 1 205 ? 16.237 9.423 -28.376 1.00 98.31 205 ARG A C 1
ATOM 1580 O O . ARG A 1 205 ? 15.937 9.750 -27.232 1.00 98.31 205 ARG A O 1
ATOM 1587 N N . LEU A 1 206 ? 15.327 9.147 -29.315 1.00 98.56 206 LEU A N 1
ATOM 1588 C CA . LEU A 1 206 ? 13.881 9.168 -29.059 1.00 98.56 206 LEU A CA 1
ATOM 1589 C C . LEU A 1 206 ? 13.475 8.138 -27.999 1.00 98.56 206 LEU A C 1
ATOM 1591 O O . LEU A 1 206 ? 12.680 8.446 -27.110 1.00 98.56 206 LEU A O 1
ATOM 1595 N N . PHE A 1 207 ? 14.039 6.931 -28.069 1.00 98.06 207 PHE A N 1
ATOM 1596 C CA . PHE A 1 207 ? 13.809 5.895 -27.067 1.00 98.06 207 PHE A CA 1
ATOM 1597 C C . PHE A 1 207 ? 14.272 6.336 -25.670 1.00 98.06 207 PHE A C 1
ATOM 1599 O O . PHE A 1 207 ? 13.514 6.201 -24.708 1.00 98.06 207 PHE A O 1
ATOM 1606 N N . CYS A 1 208 ? 15.464 6.929 -25.560 1.00 98.12 208 CYS A N 1
ATOM 1607 C CA . CYS A 1 208 ? 15.981 7.454 -24.296 1.00 98.12 208 CYS A CA 1
ATOM 1608 C C . CYS A 1 208 ? 15.080 8.550 -23.713 1.00 98.12 208 CYS A C 1
ATOM 1610 O O . CYS A 1 208 ? 14.733 8.478 -22.537 1.00 98.12 208 CYS A O 1
ATOM 1612 N N . SER A 1 209 ? 14.623 9.510 -24.527 1.00 98.50 209 SER A N 1
ATOM 1613 C CA . SER A 1 209 ? 13.687 10.547 -24.067 1.00 98.50 209 SER A CA 1
ATOM 1614 C C . SER A 1 209 ? 12.364 9.961 -23.566 1.00 98.50 209 SER A C 1
ATOM 1616 O O . SER A 1 209 ? 11.847 10.401 -22.542 1.00 98.50 209 SER A O 1
ATOM 1618 N N . LYS A 1 210 ? 11.832 8.931 -24.237 1.00 98.56 210 LYS A N 1
ATOM 1619 C CA . LYS A 1 210 ? 10.617 8.239 -23.782 1.00 98.56 210 LYS A CA 1
ATOM 1620 C C . LYS A 1 210 ? 10.826 7.559 -22.427 1.00 98.56 210 LYS A C 1
ATOM 1622 O O . LYS A 1 210 ? 9.981 7.677 -21.544 1.00 98.56 210 LYS A O 1
ATOM 1627 N N . LYS A 1 211 ? 11.946 6.852 -22.255 1.00 98.00 211 LYS A N 1
ATOM 1628 C CA . LYS A 1 211 ? 12.272 6.177 -20.991 1.00 98.00 211 LYS A CA 1
ATOM 1629 C C . LYS A 1 211 ? 12.513 7.151 -19.845 1.00 98.00 211 LYS A C 1
ATOM 1631 O O . LYS A 1 211 ? 12.176 6.835 -18.708 1.00 98.00 211 LYS A O 1
ATOM 1636 N N . GLU A 1 212 ? 13.051 8.329 -20.132 1.00 98.50 212 GLU A N 1
ATOM 1637 C CA . GLU A 1 212 ? 13.221 9.379 -19.133 1.00 98.50 212 GLU A CA 1
ATOM 1638 C C . GLU A 1 212 ? 11.875 9.899 -18.603 1.00 98.50 212 GLU A C 1
ATOM 1640 O O . GLU A 1 212 ? 11.724 10.045 -17.391 1.00 98.50 212 GLU A O 1
ATOM 1645 N N . GLU A 1 213 ? 10.885 10.120 -19.474 1.00 98.44 213 GLU A N 1
ATOM 1646 C CA . GLU A 1 213 ? 9.520 10.489 -19.061 1.00 98.44 213 GLU A CA 1
ATOM 1647 C C . GLU A 1 213 ? 8.855 9.379 -18.228 1.00 98.44 213 GLU A C 1
ATOM 1649 O O . GLU A 1 213 ? 8.396 9.650 -17.120 1.00 98.44 213 GLU A O 1
ATOM 1654 N N . GLU A 1 214 ? 8.910 8.114 -18.671 1.00 98.06 214 GLU A N 1
ATOM 1655 C CA . GLU A 1 214 ? 8.384 6.973 -17.892 1.00 98.06 214 GLU A CA 1
ATOM 1656 C C . GLU A 1 214 ? 9.022 6.891 -16.486 1.00 98.06 214 GLU A C 1
ATOM 1658 O O . GLU A 1 214 ? 8.345 6.602 -15.497 1.00 98.06 214 GLU A O 1
ATOM 1663 N N . LEU A 1 215 ? 10.324 7.181 -16.363 1.00 98.31 215 LEU A N 1
ATOM 1664 C CA . LEU A 1 215 ? 11.012 7.223 -15.068 1.00 98.31 215 LEU A CA 1
ATOM 1665 C C . LEU A 1 215 ? 10.558 8.390 -14.183 1.00 98.31 215 LEU A C 1
ATOM 1667 O O . LEU A 1 215 ? 10.538 8.237 -12.958 1.00 98.31 215 LEU A O 1
ATOM 1671 N N . LYS A 1 216 ? 10.219 9.550 -14.758 1.00 98.69 216 LYS A N 1
ATOM 1672 C CA . LYS A 1 216 ? 9.666 10.681 -13.993 1.00 98.69 216 LYS A CA 1
ATOM 1673 C C . LYS A 1 216 ? 8.301 10.321 -13.414 1.00 98.69 216 LYS A C 1
ATOM 1675 O O . LYS A 1 216 ? 8.094 10.541 -12.220 1.00 98.69 216 LYS A O 1
ATOM 1680 N N . ASP A 1 217 ? 7.437 9.702 -14.213 1.00 98.50 217 ASP A N 1
ATOM 1681 C CA . ASP A 1 217 ? 6.111 9.256 -13.776 1.00 98.50 217 ASP A CA 1
ATOM 1682 C C . ASP A 1 217 ? 6.213 8.230 -12.637 1.00 98.50 217 ASP A C 1
ATOM 1684 O O . ASP A 1 217 ? 5.624 8.421 -11.572 1.00 98.50 217 ASP A O 1
ATOM 1688 N N . ILE A 1 218 ? 7.058 7.201 -12.788 1.00 98.56 218 ILE A N 1
ATOM 1689 C CA . ILE A 1 218 ? 7.280 6.189 -11.737 1.00 98.56 218 ILE A CA 1
ATOM 1690 C C . ILE A 1 218 ? 7.815 6.827 -10.445 1.00 98.56 218 ILE A C 1
ATOM 1692 O O . ILE A 1 218 ? 7.424 6.432 -9.344 1.00 98.56 218 ILE A O 1
ATOM 1696 N N . ARG A 1 219 ? 8.706 7.823 -10.542 1.00 98.62 219 ARG A N 1
ATOM 1697 C CA . ARG A 1 219 ? 9.205 8.551 -9.360 1.00 98.62 219 ARG A CA 1
ATOM 1698 C C . ARG A 1 219 ? 8.092 9.336 -8.663 1.00 98.62 219 ARG A C 1
ATOM 1700 O O . ARG A 1 219 ? 8.082 9.373 -7.431 1.00 98.62 219 ARG A O 1
ATOM 1707 N N . ALA A 1 220 ? 7.172 9.939 -9.414 1.00 98.62 220 ALA A N 1
ATOM 1708 C CA . ALA A 1 220 ? 6.018 10.637 -8.851 1.00 98.62 220 ALA A CA 1
ATOM 1709 C C . ALA A 1 220 ? 5.055 9.661 -8.152 1.00 98.62 220 ALA A C 1
ATOM 1711 O O . ALA A 1 220 ? 4.655 9.906 -7.010 1.00 98.62 220 ALA A O 1
ATOM 1712 N N . ASP A 1 221 ? 4.762 8.520 -8.778 1.00 98.44 221 ASP A N 1
ATOM 1713 C CA . ASP A 1 221 ? 3.932 7.466 -8.187 1.00 98.44 221 ASP A CA 1
ATOM 1714 C C . ASP A 1 221 ? 4.554 6.893 -6.908 1.00 98.44 221 ASP A C 1
ATOM 1716 O O . ASP A 1 221 ? 3.858 6.709 -5.906 1.00 98.44 221 ASP A O 1
ATOM 1720 N N . LEU A 1 222 ? 5.874 6.682 -6.892 1.00 98.56 222 LEU A N 1
ATOM 1721 C CA . LEU A 1 222 ? 6.597 6.240 -5.699 1.00 98.56 222 LEU A CA 1
ATOM 1722 C C . LEU A 1 222 ? 6.506 7.268 -4.560 1.00 98.56 222 LEU A C 1
ATOM 1724 O O . LEU A 1 222 ? 6.312 6.891 -3.403 1.00 98.56 222 LEU A O 1
ATOM 1728 N N . ALA A 1 223 ? 6.640 8.561 -4.867 1.00 98.56 223 ALA A N 1
ATOM 1729 C CA . ALA A 1 223 ? 6.495 9.621 -3.870 1.00 98.56 223 ALA A CA 1
ATOM 1730 C C . ALA A 1 223 ? 5.077 9.642 -3.278 1.00 98.56 223 ALA A C 1
ATOM 1732 O O . ALA A 1 223 ? 4.917 9.708 -2.058 1.00 98.56 223 ALA A O 1
ATOM 1733 N N . LYS A 1 224 ? 4.054 9.495 -4.128 1.00 98.56 224 LYS A N 1
ATOM 1734 C CA . LYS A 1 224 ? 2.653 9.400 -3.705 1.00 98.56 224 LYS A CA 1
ATOM 1735 C C . LYS A 1 224 ? 2.386 8.157 -2.852 1.00 98.56 224 LYS A C 1
ATOM 1737 O O . LYS A 1 224 ? 1.704 8.248 -1.837 1.00 98.56 224 LYS A O 1
ATOM 1742 N N . ALA A 1 225 ? 2.948 7.006 -3.221 1.00 98.25 225 ALA A N 1
ATO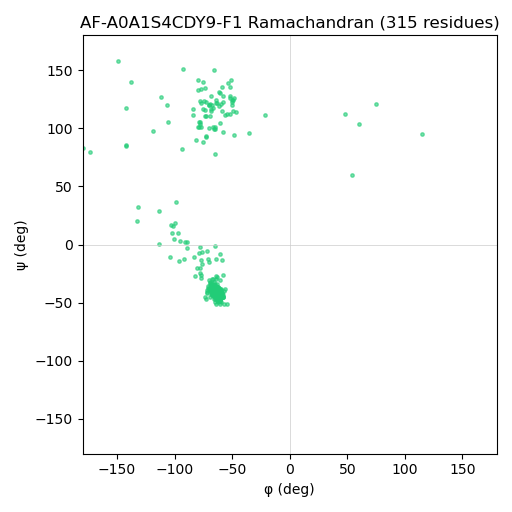M 1743 C CA . ALA A 1 225 ? 2.820 5.775 -2.444 1.00 98.25 225 ALA A CA 1
ATOM 1744 C C . ALA A 1 225 ? 3.409 5.926 -1.031 1.00 98.25 225 ALA A C 1
ATOM 1746 O O . ALA A 1 225 ? 2.753 5.558 -0.059 1.00 98.25 225 ALA A O 1
ATOM 1747 N N . ARG A 1 226 ? 4.592 6.543 -0.907 1.00 98.56 226 ARG A N 1
ATOM 1748 C CA . ARG A 1 226 ? 5.219 6.836 0.396 1.00 98.56 226 ARG A CA 1
ATOM 1749 C C . ARG A 1 226 ? 4.389 7.791 1.253 1.00 98.56 226 ARG A C 1
ATOM 1751 O O . ARG A 1 226 ? 4.329 7.630 2.467 1.00 98.56 226 ARG A O 1
ATOM 1758 N N . GLN A 1 227 ? 3.739 8.777 0.636 1.00 98.56 227 GLN A N 1
ATOM 1759 C CA . GLN A 1 227 ? 2.832 9.676 1.350 1.00 98.56 227 GLN A CA 1
ATOM 1760 C C . GLN A 1 227 ? 1.611 8.921 1.897 1.00 98.56 227 GLN A C 1
ATOM 1762 O O . GLN A 1 227 ? 1.278 9.079 3.069 1.00 98.56 227 GLN A O 1
ATOM 1767 N N . ASN A 1 228 ? 0.984 8.075 1.075 1.00 97.88 228 ASN A N 1
ATOM 1768 C CA . ASN A 1 228 ? -0.161 7.264 1.494 1.00 97.88 228 ASN A CA 1
ATOM 1769 C C . ASN A 1 228 ? 0.212 6.286 2.621 1.00 97.88 228 ASN A C 1
ATOM 1771 O O . ASN A 1 228 ? -0.577 6.075 3.538 1.00 97.88 228 ASN A O 1
ATOM 1775 N N . GLU A 1 229 ? 1.409 5.694 2.567 1.00 98.19 229 GLU A N 1
ATOM 1776 C CA . GLU A 1 229 ? 1.931 4.822 3.627 1.00 98.19 229 GLU A CA 1
ATOM 1777 C C . GLU A 1 229 ? 2.049 5.572 4.962 1.00 98.19 229 GLU A C 1
ATOM 1779 O O . GLU A 1 229 ? 1.552 5.094 5.981 1.00 98.19 229 GLU A O 1
ATOM 1784 N N . ALA A 1 230 ? 2.623 6.779 4.951 1.00 98.38 230 ALA A N 1
ATOM 1785 C CA . ALA A 1 230 ? 2.739 7.609 6.149 1.00 98.38 230 ALA A CA 1
ATOM 1786 C C . ALA A 1 230 ? 1.370 8.043 6.712 1.00 98.38 230 ALA A C 1
ATOM 1788 O O . ALA A 1 230 ? 1.198 8.133 7.928 1.00 98.38 230 ALA A O 1
ATOM 1789 N N . GLU A 1 231 ? 0.387 8.307 5.848 1.00 98.75 231 GLU A N 1
ATOM 1790 C CA . GLU A 1 231 ? -0.979 8.631 6.274 1.00 98.75 231 GLU A CA 1
ATOM 1791 C C . GLU A 1 231 ? -1.677 7.432 6.930 1.00 98.75 231 GLU A C 1
ATOM 1793 O O . GLU A 1 231 ? -2.302 7.585 7.982 1.00 98.75 231 GLU A O 1
ATOM 1798 N N . LEU A 1 232 ? -1.528 6.235 6.356 1.00 98.50 232 LEU A N 1
ATOM 1799 C CA . LEU A 1 232 ? -2.069 5.003 6.933 1.00 98.50 232 LEU A CA 1
ATOM 1800 C C . LEU A 1 232 ? -1.433 4.675 8.286 1.00 98.50 232 LEU A C 1
ATOM 1802 O O . LEU A 1 232 ? -2.155 4.309 9.213 1.00 98.50 232 LEU A O 1
ATOM 1806 N N . ASP A 1 233 ? -0.116 4.840 8.424 1.00 98.31 233 ASP A N 1
ATOM 1807 C CA . ASP A 1 233 ? 0.582 4.642 9.700 1.00 98.31 233 ASP A CA 1
ATOM 1808 C C . ASP A 1 233 ? 0.057 5.603 10.779 1.00 98.31 233 ASP A C 1
ATOM 1810 O O . ASP A 1 233 ? -0.277 5.192 11.895 1.00 98.31 233 ASP A O 1
ATOM 1814 N N . LYS A 1 234 ? -0.136 6.877 10.413 1.00 98.62 234 LYS A N 1
ATOM 1815 C CA . LYS A 1 234 ? -0.732 7.881 11.300 1.00 98.62 234 LYS A CA 1
ATOM 1816 C C . LYS A 1 234 ? -2.149 7.488 11.737 1.00 98.62 234 LYS A C 1
ATOM 1818 O O . LYS A 1 234 ? -2.435 7.510 12.933 1.00 98.62 234 LYS A O 1
ATOM 1823 N N . GLN A 1 235 ? -3.017 7.106 10.799 1.00 98.50 235 GLN A N 1
ATOM 1824 C CA . GLN A 1 235 ? -4.390 6.689 11.113 1.00 98.50 235 GLN A CA 1
ATOM 1825 C C . GLN A 1 235 ? -4.429 5.434 11.988 1.00 98.50 235 GLN A C 1
ATOM 1827 O O . GLN A 1 235 ? -5.230 5.344 12.919 1.00 98.50 235 GLN A O 1
ATOM 1832 N N . TRP A 1 236 ? -3.563 4.457 11.711 1.00 98.56 236 TRP A N 1
ATOM 1833 C CA . TRP A 1 236 ? -3.465 3.244 12.517 1.00 98.56 236 TRP A CA 1
ATOM 1834 C C . TRP A 1 236 ? -3.088 3.569 13.962 1.00 98.56 236 TRP A C 1
ATOM 1836 O O . TRP A 1 236 ? -3.708 3.060 14.898 1.00 98.56 236 TRP A O 1
ATOM 1846 N N . LYS A 1 237 ? -2.112 4.461 14.145 1.00 98.62 237 LYS A N 1
ATOM 1847 C CA . LYS A 1 237 ? -1.688 4.922 15.464 1.00 98.62 237 LYS A CA 1
ATOM 1848 C C . LYS A 1 237 ? -2.821 5.619 16.223 1.00 98.62 237 LYS A C 1
ATOM 1850 O O . LYS A 1 237 ? -3.098 5.241 17.357 1.00 98.62 237 LYS A O 1
ATOM 1855 N N . GLU A 1 238 ? -3.517 6.561 15.587 1.00 98.62 238 GLU A N 1
ATOM 1856 C CA . GLU A 1 238 ? -4.662 7.263 16.192 1.00 98.62 238 GLU A CA 1
ATOM 1857 C C . GLU A 1 238 ? -5.786 6.294 16.600 1.00 98.62 238 GLU A C 1
ATOM 1859 O O . GLU A 1 238 ? -6.338 6.405 17.697 1.00 98.62 238 GLU A O 1
ATOM 1864 N N . ASN A 1 239 ? -6.085 5.293 15.765 1.00 98.44 239 ASN A N 1
ATOM 1865 C CA . ASN A 1 239 ? -7.081 4.266 16.079 1.00 98.44 239 ASN A CA 1
ATOM 1866 C C . ASN A 1 239 ? -6.671 3.397 17.275 1.00 98.44 239 ASN A C 1
ATOM 1868 O O . ASN A 1 239 ? -7.515 3.061 18.107 1.00 98.44 239 ASN A O 1
ATOM 1872 N N . MET A 1 240 ? -5.391 3.034 17.378 1.00 98.38 240 MET A N 1
ATOM 1873 C CA . MET A 1 240 ? -4.879 2.259 18.511 1.00 98.38 240 MET A CA 1
ATOM 1874 C C . MET A 1 240 ? -4.931 3.053 19.817 1.00 98.38 240 MET A C 1
ATOM 1876 O O . MET A 1 240 ? -5.333 2.501 20.844 1.00 98.38 240 MET A O 1
ATOM 1880 N N . ASP A 1 241 ? -4.584 4.338 19.775 1.00 98.62 241 ASP A N 1
ATOM 1881 C CA . ASP A 1 241 ? -4.664 5.230 20.934 1.00 98.62 241 ASP A CA 1
ATOM 1882 C C . ASP A 1 241 ? -6.126 5.419 21.384 1.00 98.62 241 ASP A C 1
ATOM 1884 O O . ASP A 1 241 ? -6.436 5.328 22.576 1.00 98.62 241 ASP A O 1
ATOM 1888 N N . CYS A 1 242 ? -7.050 5.593 20.434 1.00 98.31 242 CYS A N 1
ATOM 1889 C CA . CYS A 1 242 ? -8.486 5.667 20.711 1.00 98.31 242 CYS A CA 1
ATOM 1890 C C . CYS A 1 242 ? -9.010 4.374 21.358 1.00 98.31 242 CYS A C 1
ATOM 1892 O O . CYS A 1 242 ? -9.646 4.420 22.414 1.00 98.31 242 CYS A O 1
ATOM 1894 N N . PHE A 1 243 ? -8.671 3.216 20.783 1.00 97.94 243 PHE A N 1
ATOM 1895 C CA . PHE A 1 243 ? -9.067 1.910 21.310 1.00 97.94 243 PHE A CA 1
ATOM 1896 C C . PHE A 1 243 ? -8.518 1.653 22.721 1.00 97.94 243 PHE A C 1
ATOM 1898 O O . PHE A 1 243 ? -9.213 1.087 23.571 1.00 97.94 243 PHE A O 1
ATOM 1905 N N . ALA A 1 244 ? -7.284 2.085 23.001 1.00 98.50 244 ALA A N 1
ATOM 1906 C CA . ALA A 1 244 ? -6.706 2.001 24.339 1.00 98.50 244 ALA A CA 1
ATOM 1907 C C . ALA A 1 244 ? -7.525 2.813 25.359 1.00 98.50 244 ALA A C 1
ATOM 1909 O O . ALA A 1 244 ? -7.857 2.285 26.424 1.00 98.50 244 ALA A O 1
ATOM 1910 N N . GLY A 1 245 ? -7.926 4.039 25.007 1.00 97.56 245 GLY A N 1
ATOM 1911 C CA . GLY A 1 245 ? -8.785 4.876 25.851 1.00 97.56 245 GLY A CA 1
ATOM 1912 C C . GLY A 1 245 ? -10.174 4.270 26.091 1.00 97.56 245 GLY A C 1
ATOM 1913 O O . GLY A 1 245 ? -10.639 4.208 27.231 1.00 97.56 245 GLY A O 1
ATOM 1914 N N . GLU A 1 246 ? -10.828 3.750 25.049 1.00 98.31 246 GLU A N 1
ATOM 1915 C CA . GLU A 1 246 ? -12.137 3.090 25.181 1.00 98.31 246 GLU A CA 1
ATOM 1916 C C . GLU A 1 246 ? -12.076 1.866 26.104 1.00 98.31 246 GLU A C 1
ATOM 1918 O O . GLU A 1 246 ? -12.957 1.664 26.948 1.00 98.31 246 GLU A O 1
ATOM 1923 N N . LYS A 1 247 ? -11.008 1.066 25.995 1.00 98.44 247 LYS A N 1
ATOM 1924 C CA . LYS A 1 247 ? -10.786 -0.094 26.865 1.00 98.44 247 LYS A CA 1
ATOM 1925 C C . LYS A 1 247 ? -10.693 0.308 28.339 1.00 98.44 247 LYS A C 1
ATOM 1927 O O . LYS A 1 247 ? -11.275 -0.376 29.184 1.00 98.44 247 LYS A O 1
ATOM 1932 N N . GLU A 1 248 ? -9.984 1.387 28.663 1.00 98.56 248 GLU A N 1
ATOM 1933 C CA . GLU A 1 248 ? -9.880 1.881 30.042 1.00 98.56 248 GLU A CA 1
ATOM 1934 C C . GLU A 1 248 ? -11.241 2.318 30.598 1.00 98.56 248 GLU A C 1
ATOM 1936 O O . GLU A 1 248 ? -11.591 1.956 31.726 1.00 98.56 248 GLU A O 1
ATOM 1941 N N . VAL A 1 249 ? -12.054 3.007 29.792 1.00 98.62 249 VAL A N 1
ATOM 1942 C CA . VAL A 1 249 ? -13.415 3.418 30.180 1.00 98.62 249 VAL A CA 1
ATOM 1943 C C . VAL A 1 249 ? -14.304 2.204 30.462 1.00 98.62 249 VAL A C 1
ATOM 1945 O O . VAL A 1 249 ? -15.001 2.165 31.480 1.00 98.62 249 VAL A O 1
ATOM 1948 N N . VAL A 1 250 ? -14.266 1.180 29.604 1.00 98.50 250 VAL A N 1
ATOM 1949 C CA . VAL A 1 250 ? -15.040 -0.056 29.810 1.00 98.50 250 VAL A CA 1
ATOM 1950 C C . VAL A 1 250 ? -14.599 -0.780 31.084 1.00 98.50 250 VAL A C 1
ATOM 1952 O O . VAL A 1 250 ? -15.450 -1.236 31.852 1.00 98.50 250 VAL A O 1
ATOM 1955 N N . LEU A 1 251 ? -13.293 -0.851 31.352 1.00 98.44 251 LEU A N 1
ATOM 1956 C CA . LEU A 1 251 ? -12.768 -1.454 32.581 1.00 98.44 251 LEU A CA 1
ATOM 1957 C C . LEU A 1 251 ? -13.208 -0.687 33.836 1.00 98.44 251 LEU A C 1
ATOM 1959 O O . LEU A 1 251 ? -13.617 -1.312 34.819 1.00 98.44 251 LEU A O 1
ATOM 1963 N N . ALA A 1 252 ? -13.188 0.648 33.801 1.00 98.38 252 ALA A N 1
ATOM 1964 C CA . ALA A 1 252 ? -13.677 1.479 34.899 1.00 98.38 252 ALA A CA 1
ATOM 1965 C C . ALA A 1 252 ? -15.178 1.255 35.161 1.00 98.38 252 ALA A C 1
ATOM 1967 O O . ALA A 1 252 ? -15.585 1.055 36.308 1.00 98.38 252 ALA A O 1
ATOM 1968 N N . ASN A 1 253 ? -15.993 1.195 34.103 1.00 98.19 253 ASN A N 1
ATOM 1969 C CA . ASN A 1 253 ? -17.432 0.928 34.200 1.00 98.19 253 ASN A CA 1
ATOM 1970 C C . ASN A 1 253 ? -17.738 -0.473 34.746 1.00 98.19 253 ASN A C 1
ATOM 1972 O O . ASN A 1 253 ? -18.649 -0.639 35.564 1.00 98.19 253 ASN A O 1
ATOM 1976 N N . LEU A 1 254 ? -16.973 -1.483 34.323 1.00 98.56 254 LEU A N 1
ATOM 1977 C CA . LEU A 1 254 ? -17.110 -2.847 34.828 1.00 98.56 254 LEU A CA 1
ATOM 1978 C C . LEU A 1 254 ? -16.777 -2.917 36.324 1.00 98.56 254 LEU A C 1
ATOM 1980 O O . LEU A 1 254 ? -17.514 -3.544 37.084 1.00 98.56 254 LEU A O 1
ATOM 1984 N N . SER A 1 255 ? -15.717 -2.228 36.755 1.00 98.50 255 SER A N 1
ATOM 1985 C CA . SER A 1 255 ? -15.345 -2.117 38.170 1.00 98.50 255 SER A CA 1
ATOM 1986 C C . SER A 1 255 ? -16.449 -1.441 38.993 1.00 98.50 255 SER A C 1
ATOM 1988 O O . SER A 1 255 ? -16.879 -1.985 40.011 1.00 98.50 255 SER A O 1
ATOM 1990 N N . LEU A 1 256 ? -16.990 -0.316 38.510 1.00 98.25 256 LEU A N 1
ATOM 1991 C CA . LEU A 1 256 ? -18.089 0.405 39.163 1.00 98.25 256 LEU A CA 1
ATOM 1992 C C . LEU A 1 256 ? -19.368 -0.440 39.270 1.00 98.25 256 LEU A C 1
ATOM 1994 O O . LEU A 1 256 ? -20.034 -0.457 40.302 1.00 98.25 256 LEU A O 1
ATOM 1998 N N . THR A 1 257 ? -19.721 -1.168 38.215 1.00 98.19 257 THR A N 1
ATOM 1999 C CA . THR A 1 257 ? -20.894 -2.055 38.242 1.00 98.19 257 THR A CA 1
ATOM 2000 C C . THR A 1 257 ? -20.666 -3.221 39.205 1.00 98.19 257 THR A C 1
ATOM 2002 O O . THR A 1 257 ? -21.570 -3.618 39.943 1.00 98.19 257 THR A O 1
ATOM 2005 N N . GLY A 1 258 ? -19.435 -3.740 39.254 1.00 97.75 258 GLY A N 1
ATOM 2006 C CA . GLY A 1 258 ? -19.025 -4.763 40.209 1.00 97.75 258 GLY A CA 1
ATOM 2007 C C . GLY A 1 258 ? -19.177 -4.308 41.662 1.00 97.75 258 GLY A C 1
ATOM 2008 O O . GLY A 1 258 ? -19.692 -5.071 42.482 1.00 97.75 258 GLY A O 1
ATOM 2009 N N . THR A 1 259 ? -18.797 -3.069 41.988 1.00 98.25 259 THR A N 1
ATOM 2010 C CA . THR A 1 259 ? -18.944 -2.526 43.351 1.00 98.25 259 THR A CA 1
ATOM 2011 C C . THR A 1 259 ? -20.412 -2.316 43.725 1.00 98.25 259 THR A C 1
ATOM 2013 O O . THR A 1 259 ? -20.819 -2.732 44.812 1.00 98.25 259 THR A O 1
ATOM 2016 N N . GLN A 1 260 ? -21.236 -1.779 42.817 1.00 98.31 260 GLN A N 1
ATOM 2017 C CA . GLN A 1 260 ? -22.683 -1.631 43.037 1.00 98.31 260 GLN A CA 1
ATOM 2018 C C . GLN A 1 260 ? -23.376 -2.979 43.271 1.00 98.31 260 GLN A C 1
ATOM 2020 O O . GLN A 1 260 ? -24.211 -3.109 44.168 1.00 98.31 260 GLN A O 1
ATOM 2025 N N . LEU A 1 261 ? -23.005 -4.011 42.507 1.00 98.25 261 LEU A N 1
ATOM 2026 C CA . LEU A 1 261 ? -23.557 -5.354 42.677 1.00 98.25 261 LEU A CA 1
ATOM 2027 C C . LEU A 1 261 ? -23.232 -5.938 44.062 1.00 98.25 261 LEU A C 1
ATOM 2029 O O . LEU A 1 261 ? -24.098 -6.556 44.685 1.00 98.25 261 LEU A O 1
ATOM 2033 N N . GLN A 1 262 ? -22.009 -5.730 44.566 1.00 98.06 262 GLN A N 1
ATOM 2034 C CA . GLN A 1 262 ? -21.640 -6.159 45.921 1.00 98.06 262 GLN A CA 1
ATOM 2035 C C . GLN A 1 262 ? -22.443 -5.415 46.993 1.00 98.06 262 GLN A C 1
ATOM 2037 O O . GLN A 1 262 ? -22.902 -6.037 47.950 1.00 98.06 262 GLN A O 1
ATOM 2042 N N . GLU A 1 263 ? -22.678 -4.113 46.821 1.00 98.25 263 GLU A N 1
ATOM 2043 C CA . GLU A 1 263 ? -23.503 -3.331 47.747 1.00 98.25 263 GLU A CA 1
ATOM 2044 C C . GLU A 1 263 ? -24.950 -3.849 47.798 1.00 98.25 263 GLU A C 1
ATOM 2046 O O . GLU A 1 263 ? -25.497 -4.074 48.882 1.00 98.25 263 GLU A O 1
ATOM 2051 N N . VAL A 1 264 ? -25.561 -4.105 46.634 1.00 98.06 264 VAL A N 1
ATOM 2052 C CA . VAL A 1 264 ? -26.911 -4.689 46.544 1.00 98.06 264 VAL A CA 1
ATOM 2053 C C . VAL A 1 264 ? -26.956 -6.061 47.214 1.00 98.06 264 VAL A C 1
ATOM 2055 O O . VAL A 1 264 ? -27.892 -6.355 47.958 1.00 98.06 264 VAL A O 1
ATOM 2058 N N . LYS A 1 265 ? -25.923 -6.889 47.023 1.00 97.69 265 LYS A N 1
ATOM 2059 C CA . LYS A 1 265 ? -25.826 -8.201 47.674 1.00 97.69 265 LYS A CA 1
ATOM 2060 C C . LYS A 1 265 ? -25.828 -8.081 49.200 1.00 97.69 265 LYS A C 1
ATOM 2062 O O . LYS A 1 265 ? -26.551 -8.825 49.859 1.00 97.69 265 LYS A O 1
ATOM 2067 N N . VAL A 1 266 ? -25.067 -7.141 49.763 1.00 98.25 266 VAL A N 1
ATOM 2068 C CA . VAL A 1 266 ? -25.030 -6.900 51.218 1.00 98.25 266 VAL A CA 1
ATOM 2069 C C . VAL A 1 266 ? -26.396 -6.442 51.738 1.00 98.25 266 VAL A C 1
ATOM 2071 O O . VAL A 1 266 ? -26.862 -6.957 52.756 1.00 98.25 266 VAL A O 1
ATOM 2074 N N . LYS A 1 267 ? -27.075 -5.534 51.022 1.00 98.00 267 LYS A N 1
ATOM 2075 C CA . LYS A 1 267 ? -28.431 -5.079 51.381 1.00 98.00 267 LYS A CA 1
ATOM 2076 C C . LYS A 1 267 ? -29.445 -6.224 51.356 1.00 98.00 267 LYS A C 1
ATOM 2078 O O . LYS A 1 267 ? -30.206 -6.366 52.309 1.00 98.00 267 LYS A O 1
ATOM 2083 N N . ASN A 1 268 ? -29.406 -7.076 50.331 1.00 97.75 268 ASN A N 1
ATOM 2084 C CA . ASN A 1 268 ? -30.294 -8.236 50.226 1.00 97.75 268 ASN A CA 1
ATOM 2085 C C . ASN A 1 268 ? -30.076 -9.235 51.372 1.00 97.75 268 ASN A C 1
ATOM 2087 O O . ASN A 1 268 ? -31.044 -9.755 51.917 1.00 97.75 268 ASN A O 1
ATOM 2091 N N . VAL A 1 269 ? -28.823 -9.472 51.779 1.00 97.75 269 VAL A N 1
ATOM 2092 C CA . VAL A 1 269 ? -28.512 -10.335 52.934 1.00 97.75 269 VAL A CA 1
ATOM 2093 C C . VAL A 1 269 ? -29.059 -9.742 54.237 1.00 97.75 269 VAL A C 1
ATOM 2095 O O . VAL A 1 269 ? -29.659 -10.461 55.033 1.00 97.75 269 VAL A O 1
ATOM 2098 N N . ALA A 1 270 ? -28.899 -8.433 54.455 1.00 97.44 270 ALA A N 1
ATOM 2099 C CA . ALA A 1 270 ? -29.462 -7.764 55.629 1.00 97.44 270 ALA A CA 1
ATOM 2100 C C . ALA A 1 270 ? -31.001 -7.805 55.635 1.00 97.44 270 ALA A C 1
ATOM 2102 O O . ALA A 1 270 ? -31.610 -8.041 56.677 1.00 97.44 270 ALA A O 1
ATOM 2103 N N . GLN A 1 271 ? -31.629 -7.625 54.471 1.00 97.69 271 GLN A N 1
ATOM 2104 C CA . GLN A 1 271 ? -33.079 -7.714 54.323 1.00 97.69 271 GLN A CA 1
ATOM 2105 C C . GLN A 1 271 ? -33.600 -9.129 54.602 1.00 97.69 271 GLN A C 1
ATOM 2107 O O . GLN A 1 271 ? -34.598 -9.257 55.305 1.00 97.69 271 GLN A O 1
ATOM 2112 N N . ALA A 1 272 ? -32.921 -10.173 54.113 1.00 97.62 272 ALA A N 1
ATOM 2113 C CA . ALA A 1 272 ? -33.278 -11.562 54.405 1.00 97.62 272 ALA A CA 1
ATOM 2114 C C . ALA A 1 272 ? -33.268 -11.838 55.918 1.00 97.62 272 ALA A C 1
ATOM 2116 O O . ALA A 1 272 ? -34.247 -12.340 56.455 1.00 97.62 272 ALA A O 1
ATOM 2117 N N . LYS A 1 273 ? -32.230 -11.377 56.631 1.00 97.88 273 LYS A N 1
ATOM 2118 C CA . LYS A 1 273 ? -32.149 -11.516 58.093 1.00 97.88 273 LYS A CA 1
ATOM 2119 C C . LYS A 1 273 ? -33.306 -10.819 58.828 1.00 97.88 273 LYS A C 1
ATOM 2121 O O . LYS A 1 273 ? -33.800 -11.338 59.824 1.00 97.88 273 LYS A O 1
ATOM 2126 N N . ASN A 1 274 ? -33.736 -9.649 58.351 1.00 97.75 274 ASN A N 1
ATOM 2127 C CA . ASN A 1 274 ? -34.882 -8.943 58.929 1.00 97.75 274 ASN A CA 1
ATOM 2128 C C . ASN A 1 274 ? -36.206 -9.691 58.692 1.00 97.75 274 ASN A C 1
ATOM 2130 O O . ASN A 1 274 ? -37.083 -9.638 59.550 1.00 97.75 274 ASN A O 1
ATOM 2134 N N . ILE A 1 275 ? -36.359 -10.366 57.545 1.00 97.75 275 ILE A N 1
ATOM 2135 C CA . ILE A 1 275 ? -37.532 -11.206 57.252 1.00 97.75 275 ILE A CA 1
ATOM 2136 C C . ILE A 1 275 ? -37.575 -12.389 58.224 1.00 97.75 275 ILE A C 1
ATOM 2138 O O . ILE A 1 275 ? -38.592 -12.560 58.891 1.00 97.75 275 ILE A O 1
ATOM 2142 N N . ASP A 1 276 ? -36.461 -13.107 58.394 1.00 98.06 276 ASP A N 1
ATOM 2143 C CA . ASP A 1 276 ? -36.369 -14.241 59.327 1.00 98.06 276 ASP A CA 1
ATOM 2144 C C . ASP A 1 276 ? -36.731 -13.832 60.773 1.00 98.06 276 ASP A C 1
ATOM 2146 O O . ASP A 1 276 ? -37.423 -14.554 61.493 1.00 98.06 276 ASP A O 1
ATOM 2150 N N . GLU A 1 277 ? -36.299 -12.644 61.219 1.00 98.06 277 GLU A N 1
ATOM 2151 C CA . GLU A 1 277 ? -36.638 -12.121 62.551 1.00 98.06 277 GLU A CA 1
ATOM 2152 C C . GLU A 1 277 ? -38.136 -11.801 62.698 1.00 98.06 277 GLU A C 1
ATOM 2154 O O . GLU A 1 277 ? -38.730 -12.039 63.756 1.00 98.06 277 GLU A O 1
ATOM 2159 N N . LEU A 1 278 ? -38.758 -11.242 61.656 1.00 98.06 278 LEU A N 1
ATOM 2160 C CA . LEU A 1 278 ? -40.190 -10.940 61.656 1.00 98.06 278 LEU A CA 1
ATOM 2161 C C . LEU A 1 278 ? -41.040 -12.211 61.625 1.00 98.06 278 LEU A C 1
ATOM 2163 O O . LEU A 1 278 ? -42.044 -12.264 62.336 1.00 98.06 278 LEU A O 1
ATOM 2167 N N . GLU A 1 279 ? -40.635 -13.228 60.864 1.00 98.00 279 GLU A N 1
ATOM 2168 C CA . GLU A 1 279 ? -41.294 -14.539 60.857 1.00 98.00 279 GLU A CA 1
ATOM 2169 C C . GLU A 1 279 ? -41.260 -15.174 62.255 1.00 98.00 279 GLU A C 1
ATOM 2171 O O . GLU A 1 279 ? -42.305 -15.548 62.785 1.00 98.00 279 GLU A O 1
ATOM 2176 N N . ALA A 1 280 ? -40.106 -15.153 62.931 1.00 98.00 280 ALA A N 1
ATOM 2177 C CA . ALA A 1 280 ? -39.994 -15.654 64.303 1.00 98.00 280 ALA A CA 1
ATOM 2178 C C . ALA A 1 280 ? -40.890 -14.892 65.306 1.00 98.00 280 ALA A C 1
ATOM 2180 O O . ALA A 1 280 ? -41.484 -15.495 66.205 1.00 98.00 280 ALA A O 1
ATOM 2181 N N . LYS A 1 281 ? -41.019 -13.563 65.165 1.00 98.06 281 LYS A N 1
ATOM 2182 C CA . LYS A 1 281 ? -41.936 -12.745 65.987 1.00 98.06 281 LYS A CA 1
ATOM 2183 C C . LYS A 1 281 ? -43.405 -13.072 65.709 1.00 98.06 281 LYS A C 1
ATOM 2185 O O . LYS A 1 281 ? -44.220 -13.079 66.637 1.00 98.06 281 LYS A O 1
ATOM 2190 N N . LEU A 1 282 ? -43.754 -13.337 64.452 1.00 98.00 282 LEU A N 1
ATOM 2191 C CA . LEU A 1 282 ? -45.104 -13.736 64.067 1.00 98.00 282 LEU A CA 1
ATOM 2192 C C . LEU A 1 282 ? -45.466 -15.101 64.666 1.00 98.00 282 LEU A C 1
ATOM 2194 O O . LEU A 1 282 ? -46.544 -15.240 65.241 1.00 98.00 282 LEU A O 1
ATOM 2198 N N . ASP A 1 283 ? -44.549 -16.066 64.627 1.00 97.88 283 ASP A N 1
ATOM 2199 C CA . ASP A 1 283 ? -44.750 -17.381 65.243 1.00 97.88 283 ASP A CA 1
ATOM 2200 C C . ASP A 1 283 ? -44.914 -17.286 66.769 1.00 97.88 283 ASP A C 1
ATOM 2202 O O . ASP A 1 283 ? -45.816 -17.905 67.343 1.00 97.88 283 ASP A O 1
ATOM 2206 N N . ALA A 1 284 ? -44.098 -16.459 67.435 1.00 98.00 284 ALA A N 1
ATOM 2207 C CA . ALA A 1 284 ? -44.196 -16.229 68.877 1.00 98.00 284 ALA A CA 1
ATOM 2208 C C . ALA A 1 284 ? -45.546 -15.605 69.278 1.00 98.00 284 ALA A C 1
ATOM 2210 O O . ALA A 1 284 ? -46.228 -16.110 70.170 1.00 98.00 284 ALA A O 1
ATOM 2211 N N . THR A 1 285 ? -45.975 -14.548 68.580 1.00 98.00 285 THR A N 1
ATOM 2212 C CA . THR A 1 285 ? -47.283 -13.910 68.832 1.00 98.00 285 THR A CA 1
ATOM 2213 C C . THR A 1 285 ? -48.453 -14.834 68.490 1.00 98.00 285 THR A C 1
ATOM 2215 O O . THR A 1 285 ? -49.459 -14.851 69.203 1.00 98.00 285 THR A O 1
ATOM 2218 N N . GLY A 1 286 ? -48.320 -15.664 67.451 1.00 97.56 286 GLY A N 1
ATOM 2219 C CA . GLY A 1 286 ? -49.283 -16.715 67.126 1.00 97.56 286 GLY A CA 1
ATOM 2220 C C . GLY A 1 286 ? -49.462 -17.721 68.268 1.00 97.56 286 GLY A C 1
ATOM 2221 O O . GLY A 1 286 ? -50.597 -18.086 68.597 1.00 97.56 286 GLY A O 1
ATOM 2222 N N . ALA A 1 287 ? -48.367 -18.118 68.924 1.00 97.50 287 ALA A N 1
ATOM 2223 C CA . ALA A 1 287 ? -48.406 -18.984 70.101 1.00 97.50 287 ALA A CA 1
ATOM 2224 C C . ALA A 1 287 ? -49.091 -18.309 71.307 1.00 97.50 287 ALA A C 1
ATOM 2226 O O . ALA A 1 287 ? -49.949 -18.929 71.942 1.00 97.50 287 ALA A O 1
ATOM 2227 N N . GLU A 1 288 ? -48.790 -17.035 71.583 1.00 97.50 288 GLU A N 1
ATOM 2228 C CA . GLU A 1 288 ? -49.435 -16.259 72.660 1.00 97.50 288 GLU A CA 1
ATOM 2229 C C . GLU A 1 288 ? -50.955 -16.139 72.456 1.00 97.50 288 GLU A C 1
ATOM 2231 O O . GLU A 1 288 ? -51.743 -16.371 73.379 1.00 97.50 288 GLU A O 1
ATOM 2236 N N . VAL A 1 289 ? -51.400 -15.836 71.231 1.00 97.00 289 VAL A N 1
ATOM 2237 C CA . VAL A 1 289 ? -52.833 -15.752 70.898 1.00 97.00 289 VAL A CA 1
ATOM 2238 C C . VAL A 1 289 ? -53.522 -17.103 71.096 1.00 97.00 289 VAL A C 1
ATOM 2240 O O . VAL A 1 289 ? -54.632 -17.157 71.640 1.00 97.00 289 VAL A O 1
ATOM 2243 N N . ALA A 1 290 ? -52.881 -18.204 70.693 1.00 97.50 290 ALA A N 1
ATOM 2244 C CA . ALA A 1 290 ? -53.413 -19.547 70.909 1.00 97.50 290 ALA A CA 1
ATOM 2245 C C . ALA A 1 290 ? -53.572 -19.865 72.407 1.00 97.50 290 ALA A C 1
ATOM 2247 O O . ALA A 1 290 ? -54.592 -20.441 72.811 1.00 97.50 290 ALA A O 1
ATOM 2248 N N . GLU A 1 291 ? -52.615 -19.443 73.236 1.00 97.38 291 GLU A N 1
ATOM 2249 C CA . GLU A 1 291 ? -52.679 -19.599 74.687 1.00 97.38 291 GLU A CA 1
ATOM 2250 C C . GLU A 1 291 ? -53.837 -18.799 75.301 1.00 97.38 291 GLU A C 1
ATOM 2252 O O . GLU A 1 291 ? -54.670 -19.374 76.015 1.00 97.38 291 GLU A O 1
ATOM 2257 N N . VAL A 1 292 ? -53.950 -17.504 74.987 1.00 97.81 292 VAL A N 1
ATOM 2258 C CA . VAL A 1 292 ? -55.042 -16.640 75.477 1.00 97.81 292 VAL A CA 1
ATOM 2259 C C . VAL A 1 292 ? -56.402 -17.204 75.065 1.00 97.81 292 VAL A C 1
ATOM 2261 O O . VAL A 1 292 ? -57.316 -17.308 75.886 1.00 97.81 292 VAL A O 1
ATOM 2264 N N . MET A 1 293 ? -56.537 -17.660 73.819 1.00 96.12 293 MET A N 1
ATOM 2265 C CA . MET A 1 293 ? -57.764 -18.299 73.336 1.00 96.12 293 MET A CA 1
ATOM 2266 C C . MET A 1 293 ? -58.096 -19.585 74.107 1.00 96.12 293 MET A C 1
ATOM 2268 O O . MET A 1 293 ? -59.269 -19.849 74.395 1.00 96.12 293 MET A O 1
ATOM 2272 N N . ALA A 1 294 ? -57.096 -20.389 74.481 1.00 97.12 294 ALA A N 1
ATOM 2273 C CA . ALA A 1 294 ? -57.299 -21.568 75.321 1.00 97.12 294 ALA A CA 1
ATOM 2274 C C . ALA A 1 294 ? -57.728 -21.197 76.752 1.00 97.12 294 ALA A C 1
ATOM 2276 O O . ALA A 1 294 ? -58.589 -21.873 77.327 1.00 97.12 294 ALA A O 1
ATOM 2277 N N . GLN A 1 295 ? -57.171 -20.123 77.319 1.00 96.06 295 GLN A N 1
ATOM 2278 C CA . GLN A 1 295 ? -57.589 -19.593 78.619 1.00 96.06 295 GLN A CA 1
ATOM 2279 C C . GLN A 1 295 ? -59.039 -19.081 78.580 1.00 96.06 295 GLN A C 1
ATOM 2281 O O . GLN A 1 295 ? -59.832 -19.471 79.435 1.00 96.06 295 GLN A O 1
ATOM 2286 N N . ILE A 1 296 ? -59.432 -18.314 77.555 1.00 96.75 296 ILE A N 1
ATOM 2287 C CA . ILE A 1 296 ? -60.816 -17.832 77.358 1.00 96.75 296 ILE A CA 1
ATOM 2288 C C . ILE A 1 296 ? -61.807 -18.998 77.255 1.00 96.75 296 ILE A C 1
ATOM 2290 O O . ILE A 1 296 ? -62.877 -18.979 77.863 1.00 96.75 296 ILE A O 1
ATOM 2294 N N . LYS A 1 297 ? -61.463 -20.052 76.505 1.00 97.00 297 LYS A N 1
ATOM 2295 C CA . LYS A 1 297 ? -62.305 -21.258 76.418 1.00 97.00 297 LYS A CA 1
ATOM 2296 C C . LYS A 1 297 ? -62.486 -21.918 77.789 1.00 97.00 297 LYS A C 1
ATOM 2298 O O . LYS A 1 297 ? -63.594 -22.345 78.115 1.00 97.00 297 LYS A O 1
ATOM 2303 N N . ARG A 1 298 ? -61.423 -21.976 78.602 1.00 95.44 298 ARG A N 1
ATOM 2304 C CA . ARG A 1 298 ? -61.477 -22.507 79.975 1.00 95.44 298 ARG A CA 1
ATOM 2305 C C . ARG A 1 298 ? -62.346 -21.645 80.895 1.00 95.44 298 ARG A C 1
ATOM 2307 O O . ARG A 1 298 ? -63.184 -22.200 81.610 1.00 95.44 298 ARG A O 1
ATOM 2314 N N . THR A 1 299 ? -62.180 -20.322 80.881 1.00 96.94 299 THR A N 1
ATOM 2315 C CA . THR A 1 299 ? -62.978 -19.408 81.718 1.00 96.94 299 THR A CA 1
ATOM 2316 C C . THR A 1 299 ? -64.448 -19.455 81.324 1.00 96.94 299 THR A C 1
ATOM 2318 O O . THR A 1 299 ? -65.286 -19.654 82.198 1.00 96.94 299 THR A O 1
ATOM 2321 N N . LYS A 1 300 ? -64.764 -19.433 80.023 1.00 96.81 300 LYS A N 1
ATOM 2322 C CA . LYS A 1 300 ? -66.130 -19.620 79.513 1.00 96.81 300 LYS A CA 1
ATOM 2323 C C . LYS A 1 300 ? -66.765 -20.921 80.012 1.00 96.81 300 LYS A C 1
ATOM 2325 O O . LYS A 1 300 ? -67.842 -20.885 80.594 1.00 96.81 300 LYS A O 1
ATOM 2330 N N . ALA A 1 301 ? -66.074 -22.056 79.868 1.00 96.62 301 ALA A N 1
ATOM 2331 C CA . ALA A 1 301 ? -66.573 -23.344 80.359 1.00 96.62 301 ALA A CA 1
ATOM 2332 C C . ALA A 1 301 ? -66.802 -23.355 81.883 1.00 96.62 301 ALA A C 1
ATOM 2334 O O . ALA A 1 301 ? -67.666 -24.074 82.383 1.00 96.62 301 ALA A O 1
ATOM 2335 N N . THR A 1 302 ? -66.022 -22.574 82.633 1.00 95.31 302 THR A N 1
ATOM 2336 C CA . THR A 1 302 ? -66.180 -22.422 84.086 1.00 95.31 302 THR A CA 1
ATOM 2337 C C . THR A 1 302 ? -67.402 -21.567 84.416 1.00 95.31 302 THR A C 1
ATOM 2339 O O . THR A 1 302 ? -68.212 -21.958 85.254 1.00 95.31 302 THR A O 1
ATOM 2342 N N . THR A 1 303 ? -67.583 -20.447 83.717 1.00 96.00 303 THR A N 1
ATOM 2343 C CA . THR A 1 303 ? -68.758 -19.577 83.836 1.00 96.00 303 THR A CA 1
ATOM 2344 C C . THR A 1 303 ? -70.049 -20.317 83.491 1.00 96.00 303 THR A C 1
ATOM 2346 O O . THR A 1 303 ? -71.003 -20.250 84.264 1.00 96.00 303 THR A O 1
ATOM 2349 N N . ASP A 1 304 ? -70.070 -21.087 82.400 1.00 95.81 304 ASP A N 1
ATOM 2350 C CA . ASP A 1 304 ? -71.238 -21.877 81.993 1.00 95.81 304 ASP A CA 1
ATOM 2351 C C . ASP A 1 304 ? -71.639 -22.885 83.089 1.00 95.81 304 ASP A C 1
ATOM 2353 O O . ASP A 1 304 ? -72.819 -23.010 83.424 1.00 95.81 304 ASP A O 1
ATOM 2357 N N . LYS A 1 305 ? -70.661 -23.550 83.729 1.00 95.12 305 LYS A N 1
ATOM 2358 C CA . LYS A 1 305 ? -70.914 -24.433 84.884 1.00 95.12 305 LYS A CA 1
ATOM 2359 C C . LYS A 1 305 ? -71.531 -23.681 86.065 1.00 95.12 305 LYS A C 1
ATOM 2361 O O . LYS A 1 305 ? -72.469 -24.189 86.675 1.00 95.12 305 LYS A O 1
ATOM 2366 N N . ILE A 1 306 ? -71.027 -22.488 86.387 1.00 93.50 306 ILE A N 1
ATOM 2367 C CA . ILE A 1 306 ? -71.553 -21.651 87.479 1.00 93.50 306 ILE A CA 1
ATOM 2368 C C . ILE A 1 306 ? -73.008 -21.247 87.196 1.00 93.50 306 ILE A C 1
ATOM 2370 O O . ILE A 1 306 ? -73.860 -21.386 88.074 1.00 93.50 306 ILE A O 1
ATOM 2374 N N . ILE A 1 307 ? -73.321 -20.817 85.969 1.00 94.06 307 ILE A N 1
ATOM 2375 C CA . ILE A 1 307 ? -74.685 -20.445 85.557 1.00 94.06 307 ILE A CA 1
ATOM 2376 C C . ILE A 1 307 ? -75.657 -21.621 85.745 1.00 94.06 307 ILE A C 1
ATOM 2378 O O . ILE A 1 307 ? -76.736 -21.438 86.308 1.00 94.06 307 ILE A O 1
ATOM 2382 N N . VAL A 1 308 ? -75.268 -22.836 85.340 1.00 93.75 308 VAL A N 1
ATOM 2383 C CA . VAL A 1 308 ? -76.087 -24.050 85.528 1.00 93.75 308 VAL A CA 1
ATOM 2384 C C . VAL A 1 308 ? -76.382 -24.315 87.008 1.00 93.75 308 VAL A C 1
ATOM 2386 O O . VAL A 1 308 ? -77.512 -24.669 87.348 1.00 93.75 308 VAL A O 1
ATOM 2389 N N . VAL A 1 309 ? -75.397 -24.122 87.893 1.00 90.81 309 VAL A N 1
ATOM 2390 C CA . VAL A 1 309 ? -75.585 -24.279 89.346 1.00 90.81 309 VAL A CA 1
ATOM 2391 C C . VAL A 1 309 ? -76.610 -23.269 89.873 1.00 90.81 309 VAL A C 1
ATOM 2393 O O . VAL A 1 309 ? -77.567 -23.676 90.528 1.00 90.81 309 VAL A O 1
ATOM 2396 N N . TYR A 1 310 ? -76.479 -21.981 89.545 1.00 90.38 310 TYR A N 1
ATOM 2397 C CA . TYR A 1 310 ? -77.427 -20.952 90.000 1.00 90.38 310 TYR A CA 1
ATOM 2398 C C . TYR A 1 310 ? -78.850 -21.154 89.465 1.00 90.38 310 TYR A C 1
ATOM 2400 O O . TYR A 1 310 ? -79.811 -21.031 90.224 1.00 90.38 310 TYR A O 1
ATOM 2408 N N . LEU A 1 311 ? -79.003 -21.515 88.186 1.00 90.62 311 LEU A N 1
ATOM 2409 C CA . LEU A 1 311 ? -80.317 -21.794 87.592 1.00 90.62 311 LEU A CA 1
ATOM 2410 C C . LEU A 1 311 ? -81.020 -22.993 88.243 1.00 90.62 311 LEU A C 1
ATOM 2412 O O . LEU A 1 311 ? -82.248 -23.047 88.251 1.00 90.62 311 LEU A O 1
ATOM 2416 N N . LYS A 1 312 ? -80.259 -23.949 88.790 1.00 87.50 312 LYS A N 1
ATOM 2417 C CA . LYS A 1 312 ? -80.811 -25.084 89.534 1.00 87.50 312 LYS A CA 1
ATOM 2418 C C . LYS A 1 312 ? -81.343 -24.658 90.905 1.00 87.50 312 LYS A C 1
ATOM 2420 O O . LYS A 1 312 ? -82.472 -24.994 91.227 1.00 87.50 312 LYS A O 1
ATOM 2425 N N . TYR A 1 313 ? -80.576 -23.874 91.665 1.00 79.50 313 TYR A N 1
ATOM 2426 C CA . TYR A 1 313 ? -80.994 -23.385 92.988 1.00 79.50 313 TYR A CA 1
ATOM 2427 C C . TYR A 1 313 ? -82.165 -22.391 92.936 1.00 79.50 313 TYR A C 1
ATOM 2429 O O . TYR A 1 313 ? -82.996 -22.389 93.835 1.00 79.50 313 TYR A O 1
ATOM 2437 N N . GLY A 1 314 ? -82.266 -21.568 91.888 1.00 77.06 314 GLY A N 1
ATOM 2438 C CA . GLY A 1 314 ? -83.365 -20.605 91.740 1.00 77.06 314 GLY A CA 1
ATOM 2439 C C . GLY A 1 314 ? -84.733 -21.215 91.401 1.00 77.06 314 GLY A C 1
ATOM 2440 O O . GLY A 1 314 ? -85.704 -20.474 91.323 1.00 77.06 314 GLY A O 1
ATOM 2441 N N . LYS A 1 315 ? -84.822 -22.530 91.158 1.00 71.88 315 LYS A N 1
ATOM 2442 C CA . LYS A 1 315 ? -86.075 -23.233 90.825 1.00 71.88 315 LYS A CA 1
ATOM 2443 C C . LYS A 1 315 ? -86.756 -23.893 92.028 1.00 71.88 315 LYS A C 1
ATOM 2445 O O . LYS A 1 315 ? -87.914 -24.279 91.912 1.00 71.88 315 LYS A O 1
ATOM 2450 N N . ASP A 1 316 ? -86.030 -24.021 93.137 1.00 62.88 316 ASP A N 1
ATOM 2451 C CA . ASP A 1 316 ? -86.492 -24.645 94.382 1.00 62.88 316 ASP A CA 1
ATOM 2452 C C . ASP A 1 316 ? -86.914 -23.600 95.443 1.00 62.88 316 ASP A C 1
ATOM 2454 O O . ASP A 1 316 ? -87.225 -23.965 96.577 1.00 62.88 316 ASP A O 1
ATOM 2458 N N . ALA A 1 317 ? -86.909 -22.311 95.080 1.00 52.53 317 ALA A N 1
ATOM 2459 C CA . ALA A 1 317 ? -87.393 -21.177 95.875 1.00 52.53 317 ALA A CA 1
ATOM 2460 C C . ALA A 1 317 ? -88.707 -20.642 95.292 1.00 52.53 317 ALA A C 1
ATOM 2462 O O . ALA A 1 317 ? -89.591 -20.275 96.098 1.00 52.53 317 ALA A O 1
#

Secondary structure (DSSP, 8-state):
-HHHHHHHHHHHHHHHHHHHHHHHHHHHHHHHHHHTTSS----GGGSSS--------------------------PPPP-PPPPP------------PPP----PPPPP----S--PPPPP----HHHHHHHHHS----GGG--S--TTHHHHTT---GGGGGSHHHHHHHHHHHHHHHHHHHHHHHHHHHHHHHHHHHHHHHHHHHHHHHHHHHHHHHHHHHHHHHHHHHHHHHHHHHHHHHHHHHHHHHHHHHHHHHHHHHHHHHHHHHHHHHHHHHHHHHHHHHHHHHHHHHHHHHHHHHHHHHHHHHHHTT--

Radius of gyration: 57.66 Å; Cα contacts (8 Å, |Δ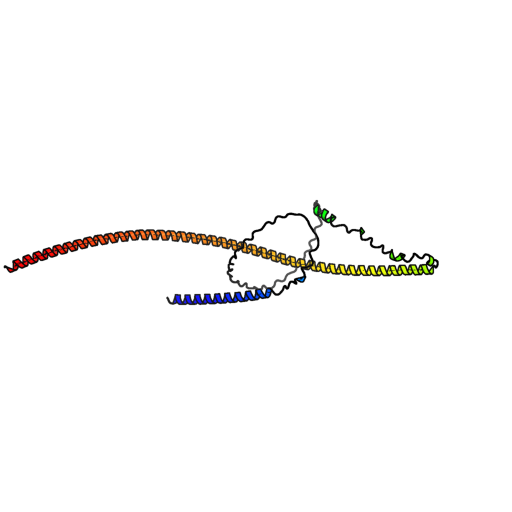i|>4): 5; chains: 1; bounding box: 143×76×174 Å

Organism: Nicotiana tabacum (NCBI:txid4097)

Solvent-accessible surface area (backbone atoms only — not comparable to full-atom values): 20000 Å² total; per-residue (Å²): 115,70,69,63,53,54,54,53,52,54,53,52,55,53,52,56,53,52,53,54,52,54,54,58,53,56,58,55,54,56,55,56,61,60,64,74,72,75,81,75,86,75,72,76,84,77,78,83,84,87,88,79,91,80,92,80,88,83,74,94,71,82,83,78,83,77,83,81,77,85,80,78,86,76,81,81,81,83,84,84,83,78,83,86,80,86,82,79,86,80,85,81,81,86,79,86,83,77,79,81,80,81,75,84,71,80,78,80,78,83,71,80,76,82,78,74,74,74,76,78,70,86,78,74,51,75,64,58,56,50,50,61,64,64,56,64,72,76,68,71,82,73,74,74,71,68,69,88,63,59,78,76,53,79,76,68,81,64,74,82,62,64,84,40,74,67,51,49,53,53,51,51,52,50,53,52,52,52,51,51,53,51,50,53,52,52,52,53,50,52,53,52,50,51,52,50,52,49,52,51,52,52,52,52,52,54,52,52,56,53,53,51,53,56,51,51,53,52,52,51,53,50,52,51,52,54,51,53,50,54,52,50,54,51,52,53,51,53,52,52,55,50,52,53,53,53,51,52,52,52,53,52,50,51,51,53,51,52,52,52,52,53,52,53,51,54,52,51,54,54,50,51,54,51,49,56,53,50,53,53,51,51,55,53,52,51,52,51,52,53,50,53,52,52,50,51,53,52,50,50,57,50,50,54,51,51,52,54,53,52,62,56,60,68,72,81,110

Foldseek 3Di:
DVVVVVVVVVVVVVVVVVVVVVVVVVVVVVVVVVVVVPPDPPDPVPPPPDDDDDDDDDDDDDDPPDDDDDDDDDDDDDDDDDDDDDDDDDDDDDDDDDDDDDDPDPDPPDDPDDDDPPDPDPPDDPVNVVVVVVPDDPPPVVVPPDDPCPVLCPPVPPPVQVPDPVSVVVSVVVSVVVVVVVVVVVVVVVVVVVVVVVVVVVVVVVVVVVVVVVVVVVVVVVVVVVVVVVVVVVVVVVVVVVVVVVVVVVVVVVVVVVVVVVVVVVVVVVVVVVVVVVVVVVVVVVVVVVVVVVVVVVVVVVVVVVVVVVVVVVVVD

pLDDT: mean 78.61, std 19.59, range [40.78, 98.75]

Mean predicted aligned error: 19.32 Å

Sequence (317 aa):
MDQLASEKEGALANLASAEAQLQGVKVKNLAQAKQKRKLIQVDIDSIHQLNDEEEDEGGESALVTRTKNPTEVVKSFEPKTLPAEEETLKKNVGKATESPKIEIIPSPSTSTPKGVTPPPLPSYSEEEIKDAQALRTPDQSKFLDEDPFQDFFTGVDDATCLNDASTLFEEAHRIFSQAIAKFIAEQSKFEAELKRSSDEGKAHRLFCSKKEEELKDIRADLAKARQNEAELDKQWKENMDCFAGEKEVVLANLSLTGTQLQEVKVKNVAQAKNIDELEAKLDATGAEVAEVMAQIKRTKATTDKIIVVYLKYGKDA